Protein AF-A0A2G8KW73-F1 (afdb_monomer)

Sequence (298 aa):
MGDYPFYFSNSFANDLLNLQSNEMKGGQSVLKNVSILLPACGDLRHVMKTVESLPDDFNGSLKFVLNDIDPFSMARNVLLLFLITSCQAEEVSNVSTIWLSFQLPRKDYLLLQETLSKLIKMNSSHLKMKTGGMIDVNEQSYKAMREVWDEWRRYSCQIGTESGAKLYEERNAIFDSDPWVSVGLRGLLHDVPQQHASSVKKWFDDGVILPDAHAENTVTHYNPTFTGRGWGDKHAEAKGKGKLPKLSDVSNRRGLLMRDFRKGGESCCPFNQRVAVRTVNMLKGDVRTLEWHRAPKE

Secondary structure (DSSP, 8-state):
------SS-SS----SS-GGGTTTTTS-----EEEEEEET--SSHHHHHHHHTS-TT--SEEEEEEE-S-HHHHHHHHHHHHHHHH--GGGHHHHHHHHH-SEEEHHHHHHHHHHHHHHHH--HHHHHHHTTTSEEE-HHHHHHHHHHHHHHHHS--BTTSHHHHHHHHHHHHHHHH-HHHHHHHHHHHHHS-HHHHHHHHHHHHH-----TT-TT--EEEE-GGGEEPPTT-------SS--PPPGGGTTT----EE---S-SS-------S---------TT--S--EEEE-PPP-

Structure (mmCIF, N/CA/C/O backbone):
data_AF-A0A2G8KW73-F1
#
_entry.id   AF-A0A2G8KW73-F1
#
loop_
_atom_site.group_PDB
_atom_site.id
_atom_site.type_symbol
_atom_site.label_atom_id
_atom_site.label_alt_id
_atom_site.label_comp_id
_atom_site.label_asym_id
_atom_site.label_entity_id
_atom_site.label_seq_id
_atom_site.pdbx_PDB_ins_code
_atom_site.Cartn_x
_atom_site.Cartn_y
_atom_site.Cartn_z
_atom_site.occupancy
_atom_site.B_iso_or_equiv
_atom_site.auth_seq_id
_atom_site.auth_comp_id
_atom_site.auth_asym_id
_atom_site.auth_atom_id
_atom_site.pdbx_PDB_model_num
ATOM 1 N N . MET A 1 1 ? 19.103 -19.630 0.786 1.00 27.98 1 MET A N 1
ATOM 2 C CA . MET A 1 1 ? 17.687 -19.242 0.629 1.00 27.98 1 MET A CA 1
ATOM 3 C C . MET A 1 1 ? 17.664 -17.743 0.443 1.00 27.98 1 MET A C 1
ATOM 5 O O . MET A 1 1 ? 18.117 -17.049 1.344 1.00 27.98 1 MET A O 1
ATOM 9 N N . GLY A 1 2 ? 17.292 -17.270 -0.745 1.00 27.78 2 GLY A N 1
ATOM 10 C CA . GLY A 1 2 ? 17.099 -15.841 -0.984 1.00 27.78 2 GLY A CA 1
ATOM 11 C C . GLY A 1 2 ? 15.790 -15.397 -0.339 1.00 27.78 2 GLY A C 1
ATOM 12 O O . GLY A 1 2 ? 14.806 -16.129 -0.411 1.00 27.78 2 GLY A O 1
ATOM 13 N N . ASP A 1 3 ? 15.801 -14.252 0.335 1.00 33.03 3 ASP A N 1
ATOM 14 C CA . ASP A 1 3 ? 14.573 -13.572 0.741 1.00 33.03 3 ASP A CA 1
ATOM 15 C C . ASP A 1 3 ? 14.097 -12.778 -0.475 1.00 33.03 3 ASP A C 1
ATOM 17 O O . ASP A 1 3 ? 14.699 -11.770 -0.855 1.00 33.03 3 ASP A O 1
ATOM 21 N N . TYR A 1 4 ? 13.092 -13.334 -1.150 1.00 28.62 4 TYR A N 1
ATOM 22 C CA . TYR A 1 4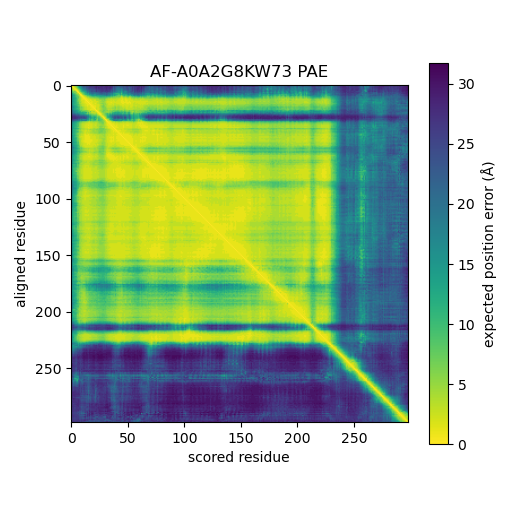 ? 12.489 -12.765 -2.345 1.00 28.62 4 TYR A CA 1
ATOM 23 C C . TYR A 1 4 ? 11.178 -12.050 -1.999 1.00 28.62 4 TYR A C 1
ATOM 25 O O . TYR A 1 4 ? 10.470 -12.468 -1.090 1.00 28.62 4 TYR A O 1
ATOM 33 N N . PRO A 1 5 ? 10.813 -11.000 -2.738 1.00 30.70 5 PRO A N 1
ATOM 34 C CA . PRO A 1 5 ? 9.622 -10.208 -2.460 1.00 30.70 5 PRO A CA 1
ATOM 35 C C . PRO A 1 5 ? 8.267 -10.758 -2.941 1.00 30.70 5 PRO A C 1
ATOM 37 O O . PRO A 1 5 ? 8.126 -11.186 -4.078 1.00 30.70 5 PRO A O 1
ATOM 40 N N . PHE A 1 6 ? 7.233 -10.672 -2.095 1.00 33.84 6 PHE A N 1
ATOM 41 C CA . PHE A 1 6 ? 5.880 -11.190 -2.322 1.00 33.84 6 PHE A CA 1
ATOM 42 C C . PHE A 1 6 ? 4.830 -10.080 -2.457 1.00 33.84 6 PHE A C 1
ATOM 44 O O . PHE A 1 6 ? 4.621 -9.260 -1.569 1.00 33.84 6 PHE A O 1
ATOM 51 N N . TYR A 1 7 ? 4.085 -10.129 -3.559 1.00 40.53 7 TYR A N 1
ATOM 52 C CA . TYR A 1 7 ? 3.100 -9.120 -3.974 1.00 40.53 7 TYR A CA 1
ATOM 53 C C . TYR A 1 7 ? 1.759 -9.167 -3.244 1.00 40.53 7 TYR A C 1
ATOM 55 O O . TYR A 1 7 ? 0.932 -8.270 -3.406 1.00 40.53 7 TYR A O 1
ATOM 63 N N . PHE A 1 8 ? 1.536 -10.225 -2.473 1.00 48.28 8 PHE A N 1
ATOM 64 C CA . PHE A 1 8 ? 0.316 -10.495 -1.730 1.00 48.28 8 PHE A CA 1
ATOM 65 C C . PHE A 1 8 ? 0.727 -10.847 -0.298 1.00 48.28 8 PHE A C 1
ATOM 67 O O . PHE A 1 8 ? 1.631 -11.668 -0.120 1.00 48.28 8 PHE A O 1
ATOM 74 N N . SER A 1 9 ? 0.097 -10.242 0.718 1.00 48.91 9 SER A N 1
ATOM 75 C CA . SER A 1 9 ? 0.310 -10.687 2.100 1.00 48.91 9 SER A CA 1
ATOM 76 C C . SER A 1 9 ? 0.000 -12.179 2.198 1.00 48.91 9 SER A C 1
ATOM 78 O O . SER A 1 9 ? -0.919 -12.682 1.550 1.00 48.91 9 SER A O 1
ATOM 80 N N . ASN A 1 10 ? 0.736 -12.876 3.052 1.00 52.50 10 ASN A N 1
ATOM 81 C CA . ASN A 1 10 ? 0.432 -14.248 3.454 1.00 52.50 10 ASN A CA 1
ATOM 82 C C . ASN A 1 10 ? -0.841 -14.362 4.310 1.00 52.50 10 ASN A C 1
ATOM 84 O O . ASN A 1 10 ? -1.197 -15.467 4.708 1.00 52.50 10 ASN A O 1
ATOM 88 N N . SER A 1 11 ? -1.506 -13.245 4.612 1.00 61.41 11 SER A N 1
ATOM 89 C CA . SER A 1 11 ? -2.741 -13.191 5.385 1.00 61.41 11 SER A CA 1
ATOM 90 C C . SER A 1 11 ? -3.921 -12.688 4.551 1.00 61.41 11 SER A C 1
ATOM 92 O O . SER A 1 11 ? -3.821 -11.717 3.794 1.00 61.41 11 SER A O 1
ATOM 94 N N . PHE A 1 12 ? -5.082 -13.318 4.724 1.00 73.00 12 PHE A N 1
ATOM 95 C CA . PHE A 1 12 ? -6.352 -12.745 4.282 1.00 73.00 12 PHE A CA 1
ATOM 96 C C . PHE A 1 12 ? -6.708 -11.515 5.120 1.00 73.00 12 PHE A C 1
ATOM 98 O O . PHE A 1 12 ? -6.261 -11.369 6.259 1.00 73.00 12 PHE A O 1
ATOM 105 N N . ALA A 1 13 ? -7.513 -10.618 4.554 1.00 82.38 13 ALA A N 1
ATOM 106 C CA . ALA A 1 13 ? -8.032 -9.484 5.300 1.00 82.38 13 ALA A CA 1
ATOM 107 C C . ALA A 1 13 ? -8.958 -9.991 6.416 1.00 82.38 13 ALA A C 1
ATOM 109 O O . ALA A 1 13 ? -9.947 -10.665 6.145 1.00 82.38 13 ALA A O 1
ATOM 110 N N . ASN A 1 14 ? -8.624 -9.659 7.661 1.00 84.75 14 ASN A N 1
ATOM 111 C CA . ASN A 1 14 ? -9.384 -10.054 8.845 1.00 84.75 14 ASN A CA 1
ATOM 112 C C . ASN A 1 14 ? -9.908 -8.810 9.554 1.00 84.75 14 ASN A C 1
ATOM 114 O O . ASN A 1 14 ? -9.170 -7.829 9.677 1.00 84.75 14 ASN A O 1
ATOM 118 N N . ASP A 1 15 ? -11.146 -8.886 10.038 1.00 87.62 15 ASP A N 1
ATOM 119 C CA . ASP A 1 15 ? -11.658 -7.950 11.033 1.00 87.62 15 ASP A CA 1
ATOM 120 C C . ASP A 1 15 ? -10.978 -8.264 12.370 1.00 87.62 15 ASP A C 1
ATOM 122 O O . ASP A 1 15 ? -11.175 -9.333 12.951 1.00 87.62 15 ASP A O 1
ATOM 126 N N . LEU A 1 16 ? -10.121 -7.344 12.813 1.00 86.50 16 LEU A N 1
ATOM 127 C CA . LEU A 1 16 ? -9.323 -7.503 14.025 1.00 86.50 16 LEU A CA 1
ATOM 128 C C . LEU A 1 16 ? -10.154 -7.342 15.299 1.00 86.50 16 LEU A C 1
ATOM 130 O O . LEU A 1 16 ? -9.719 -7.795 16.355 1.00 86.50 16 LEU A O 1
ATOM 134 N N . LEU A 1 17 ? -11.307 -6.675 15.213 1.00 83.62 17 LEU A N 1
ATOM 135 C CA . LEU A 1 17 ? -12.173 -6.432 16.359 1.00 83.62 17 LEU A CA 1
ATOM 136 C C . LEU A 1 17 ? -13.287 -7.464 16.439 1.00 83.62 17 LEU A C 1
ATOM 138 O O . LEU A 1 17 ? -13.529 -7.994 17.519 1.00 83.62 17 LEU A O 1
ATOM 142 N N . ASN A 1 18 ? -13.952 -7.766 15.319 1.00 85.00 18 ASN A N 1
ATOM 143 C CA . ASN A 1 18 ? -15.100 -8.676 15.269 1.00 85.00 18 ASN A CA 1
ATOM 144 C C . ASN A 1 18 ? -16.118 -8.352 16.377 1.00 85.00 18 ASN A C 1
ATOM 146 O O . ASN A 1 18 ? -16.545 -9.223 17.141 1.00 85.00 18 ASN A O 1
ATOM 150 N N . LEU A 1 19 ? -16.454 -7.060 16.497 1.00 78.31 19 LEU A N 1
ATOM 151 C CA . LEU A 1 19 ? -17.130 -6.487 17.666 1.00 78.31 19 LEU A CA 1
ATOM 152 C C . LEU A 1 19 ? -18.411 -7.243 18.025 1.00 78.31 19 LEU A C 1
ATOM 154 O O . LEU A 1 19 ? -18.617 -7.575 19.191 1.00 78.31 19 LEU A O 1
ATOM 158 N N . GLN A 1 20 ? -19.241 -7.574 17.031 1.00 77.38 20 GLN A N 1
ATOM 159 C CA . GLN A 1 20 ? -20.506 -8.294 17.232 1.00 77.38 20 GLN A CA 1
ATOM 160 C C . GLN A 1 20 ? -20.319 -9.659 17.912 1.00 77.38 20 GLN A C 1
ATOM 162 O O . GLN A 1 20 ? -21.164 -10.086 18.701 1.00 77.38 20 GLN A O 1
ATOM 167 N N . SER A 1 21 ? -19.205 -10.336 17.630 1.00 79.00 21 SER A N 1
ATOM 168 C CA . SER A 1 21 ? -18.875 -11.639 18.215 1.00 79.00 21 SER A CA 1
ATOM 169 C C . SER A 1 21 ? -18.033 -11.533 19.489 1.00 79.00 21 SER A C 1
ATOM 171 O O . SER A 1 21 ? -17.931 -12.522 20.220 1.00 79.00 21 SER A O 1
ATOM 173 N N . ASN A 1 22 ? -17.443 -10.364 19.749 1.00 80.12 22 ASN A N 1
ATOM 174 C CA . ASN A 1 22 ? -16.533 -10.097 20.857 1.00 80.12 22 ASN A CA 1
ATOM 175 C C . ASN A 1 22 ? -17.139 -9.071 21.827 1.00 80.12 22 ASN A C 1
ATOM 177 O O . ASN A 1 22 ? -18.065 -9.398 22.565 1.00 80.12 22 ASN A O 1
ATOM 181 N N . GLU A 1 23 ? -16.630 -7.840 21.869 1.00 72.81 23 GLU A N 1
ATOM 182 C CA . GLU A 1 23 ? -16.947 -6.863 22.914 1.00 72.81 23 GLU A CA 1
ATOM 183 C C . GLU A 1 23 ? -18.385 -6.323 22.867 1.00 72.81 23 GLU A C 1
ATOM 185 O O . GLU A 1 23 ? -18.821 -5.734 23.854 1.00 72.81 23 GLU A O 1
ATOM 190 N N . MET A 1 24 ? -19.130 -6.528 21.770 1.00 70.25 24 MET A N 1
ATOM 191 C CA . MET A 1 24 ? -20.572 -6.239 21.635 1.00 70.25 24 MET A CA 1
ATOM 192 C C . MET A 1 24 ? -21.460 -7.489 21.723 1.00 70.25 24 MET A C 1
ATOM 194 O O . MET A 1 24 ? -22.677 -7.404 21.529 1.00 70.25 24 MET A O 1
ATOM 198 N N . LYS A 1 25 ? -20.889 -8.654 22.042 1.00 71.19 25 LYS A N 1
ATOM 199 C CA . LYS A 1 25 ? -21.649 -9.896 22.176 1.00 71.19 25 LYS A CA 1
ATOM 200 C C . LYS A 1 25 ? -22.641 -9.804 23.343 1.00 71.19 25 LYS A C 1
ATOM 202 O O . LYS A 1 25 ? -22.237 -9.740 24.499 1.00 71.19 25 LYS A O 1
ATOM 207 N N . GLY A 1 26 ? -23.941 -9.874 23.043 1.00 67.94 26 GLY A N 1
ATOM 208 C CA . GLY A 1 26 ? -25.014 -9.904 24.051 1.00 67.94 26 GLY A CA 1
ATOM 209 C C . GLY A 1 26 ? -25.726 -8.572 24.324 1.00 67.94 26 GLY A C 1
ATOM 210 O O . GLY A 1 26 ? -26.593 -8.542 25.191 1.00 67.94 26 GLY A O 1
ATOM 211 N N . GLY A 1 27 ? -25.431 -7.509 23.565 1.00 65.56 27 GLY A N 1
ATOM 212 C CA . GLY A 1 27 ? -26.121 -6.215 23.655 1.00 65.56 27 GLY A CA 1
ATOM 213 C C . GLY A 1 27 ? -25.345 -5.138 24.428 1.00 65.56 27 GLY A C 1
ATOM 214 O O . GLY A 1 27 ? -24.754 -5.413 25.464 1.00 65.56 27 GLY A O 1
ATOM 215 N N . GLN A 1 28 ? -25.364 -3.926 23.850 1.00 60.06 28 GLN A N 1
ATOM 216 C CA . GLN A 1 28 ? -24.675 -2.667 24.197 1.00 60.06 28 GLN A CA 1
ATOM 217 C C . GLN A 1 28 ? -23.263 -2.777 24.801 1.00 60.06 28 GLN A C 1
ATOM 219 O O . GLN A 1 28 ? -23.081 -2.922 26.007 1.00 60.06 28 GLN A O 1
ATOM 224 N N . SER A 1 29 ? -22.250 -2.541 23.956 1.00 56.84 29 SER A N 1
ATOM 225 C CA . SER A 1 29 ? -20.889 -2.243 24.411 1.00 56.84 29 SER A CA 1
ATOM 226 C C . SER A 1 29 ? -20.612 -0.748 24.444 1.00 56.84 29 SER A C 1
ATOM 228 O O . SER A 1 29 ? -20.882 -0.017 23.496 1.00 56.84 29 SER A O 1
ATOM 230 N N . VAL A 1 30 ? -19.996 -0.331 25.545 1.00 55.88 30 VAL A N 1
ATOM 231 C CA . VAL A 1 30 ? -19.607 1.029 25.945 1.00 55.88 30 VAL A CA 1
ATOM 232 C C . VAL A 1 30 ? -18.268 1.449 25.299 1.00 55.88 30 VAL A C 1
ATOM 234 O O . VAL A 1 30 ? -17.583 2.351 25.783 1.00 55.88 30 VAL A O 1
ATOM 237 N N . LEU A 1 31 ? -17.837 0.793 24.215 1.00 60.62 31 LEU A N 1
ATOM 238 C CA . LEU A 1 31 ? -16.541 1.061 23.587 1.00 60.62 31 LEU A CA 1
ATOM 239 C C . LEU A 1 31 ? -16.558 2.371 22.799 1.00 60.62 31 LEU A C 1
ATOM 241 O O . LEU A 1 31 ? -16.794 2.412 21.597 1.00 60.62 31 LEU A O 1
ATOM 245 N N . LYS A 1 32 ? -16.257 3.459 23.509 1.00 69.44 32 LYS A N 1
ATOM 246 C CA . LYS A 1 32 ? -16.167 4.796 22.920 1.00 69.44 32 LYS A CA 1
ATOM 247 C C . LYS A 1 32 ? -14.885 5.011 22.124 1.00 69.44 32 LYS A C 1
ATOM 249 O O . LYS A 1 32 ? -14.922 5.754 21.162 1.00 69.44 32 LYS A O 1
ATOM 254 N N . ASN A 1 33 ? -13.755 4.412 22.504 1.00 75.06 33 ASN A N 1
ATOM 255 C CA . ASN A 1 33 ? -12.468 4.623 21.830 1.00 75.06 33 ASN A CA 1
ATOM 256 C C . ASN A 1 33 ? -11.646 3.330 21.839 1.00 75.06 33 ASN A C 1
ATOM 258 O O . ASN A 1 33 ? -11.380 2.789 22.912 1.00 75.06 33 ASN A O 1
ATOM 262 N N . VAL A 1 34 ? -11.204 2.865 20.672 1.00 79.62 34 VAL A N 1
ATOM 263 C CA . VAL A 1 34 ? -10.379 1.657 20.526 1.00 79.62 34 VAL A CA 1
ATOM 264 C C . VAL A 1 34 ? -9.074 2.012 19.825 1.00 79.62 34 VAL A C 1
ATOM 266 O O . VAL A 1 34 ? -9.072 2.684 18.797 1.00 79.62 34 VAL A O 1
ATOM 269 N N . SER A 1 35 ? -7.950 1.570 20.391 1.00 81.19 35 SER A N 1
ATOM 270 C CA . SER A 1 35 ? -6.621 1.721 19.792 1.00 81.19 35 SER A CA 1
ATOM 271 C C . SER A 1 35 ? -6.046 0.351 19.443 1.00 81.19 35 SER A C 1
ATOM 273 O O . SER A 1 35 ? -5.987 -0.523 20.304 1.00 81.19 35 SER A O 1
ATOM 275 N N . ILE A 1 36 ? -5.613 0.172 18.198 1.00 82.44 36 ILE A N 1
ATOM 276 C CA . ILE A 1 36 ? -5.111 -1.091 17.652 1.00 82.44 36 ILE A CA 1
ATOM 277 C C . ILE A 1 36 ? -3.662 -0.887 17.222 1.00 82.44 36 ILE A C 1
ATOM 279 O O . ILE A 1 36 ? -3.390 -0.089 16.328 1.00 82.44 36 ILE A O 1
ATOM 283 N N . LEU A 1 37 ? -2.736 -1.618 17.839 1.00 82.81 37 LEU A N 1
ATOM 284 C CA . LEU A 1 37 ? -1.340 -1.676 17.411 1.00 82.81 37 LEU A CA 1
ATOM 285 C C . LEU A 1 37 ? -1.162 -2.829 16.420 1.00 82.81 37 LEU A C 1
ATOM 287 O O . LEU A 1 37 ? -1.463 -3.975 16.741 1.00 82.81 37 LEU A O 1
ATOM 291 N N . LEU A 1 38 ? -0.635 -2.516 15.242 1.00 81.50 38 LEU A N 1
ATOM 292 C CA . LEU A 1 38 ? -0.241 -3.470 14.210 1.00 81.50 38 LEU A CA 1
ATOM 293 C C . LEU A 1 38 ? 1.289 -3.439 14.084 1.00 81.50 38 LEU A C 1
ATOM 295 O O . LEU A 1 38 ? 1.821 -2.662 13.281 1.00 81.50 38 LEU A O 1
ATOM 299 N N . PRO A 1 39 ? 2.013 -4.225 14.904 1.00 78.19 39 PRO A N 1
ATOM 300 C CA . PRO A 1 39 ? 3.445 -4.403 14.728 1.00 78.19 39 PRO A CA 1
ATOM 301 C C . PRO A 1 39 ? 3.682 -5.284 13.495 1.00 78.19 39 PRO A C 1
ATOM 303 O O . PRO A 1 39 ? 2.988 -6.280 13.315 1.00 78.19 39 PRO A O 1
ATOM 306 N N . ALA A 1 40 ? 4.638 -4.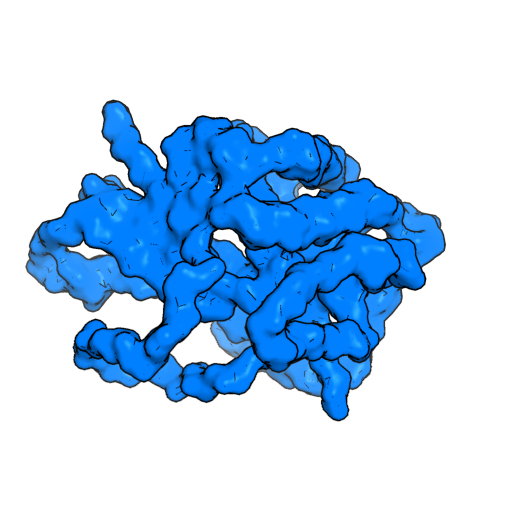904 12.644 1.00 77.19 40 ALA A N 1
ATOM 307 C CA . ALA A 1 40 ? 4.864 -5.542 11.343 1.00 77.19 40 ALA A CA 1
ATOM 308 C C . ALA A 1 40 ? 3.584 -5.579 10.487 1.00 77.19 40 ALA A C 1
ATOM 310 O O . ALA A 1 40 ? 3.146 -6.627 10.019 1.00 77.19 40 ALA A O 1
ATOM 311 N N . CYS A 1 41 ? 2.948 -4.412 10.337 1.00 80.25 41 CYS A N 1
ATOM 312 C CA . CYS A 1 41 ? 1.634 -4.296 9.706 1.00 80.25 41 CYS A CA 1
ATOM 313 C C . CYS A 1 41 ? 1.588 -4.798 8.256 1.00 80.25 41 CYS A C 1
ATOM 315 O O . CYS A 1 41 ? 0.529 -5.228 7.803 1.00 80.25 41 CYS A O 1
ATOM 317 N N . GLY A 1 42 ? 2.707 -4.740 7.530 1.00 82.50 42 GLY A N 1
ATOM 318 C CA . GLY A 1 42 ? 2.793 -5.074 6.119 1.00 82.50 42 GLY A CA 1
ATOM 319 C C . GLY A 1 42 ? 1.970 -4.130 5.242 1.00 82.50 42 GLY A C 1
ATOM 320 O O . GLY A 1 42 ? 2.500 -3.174 4.667 1.00 82.50 42 GLY A O 1
ATOM 321 N N . ASP A 1 43 ? 0.665 -4.373 5.143 1.00 85.12 43 ASP A N 1
ATOM 322 C CA . ASP A 1 43 ? -0.269 -3.571 4.356 1.00 85.12 43 ASP A CA 1
ATOM 323 C C . ASP A 1 43 ? -1.554 -3.191 5.118 1.00 85.12 43 ASP A C 1
ATOM 325 O O . ASP A 1 43 ? -1.741 -3.487 6.297 1.00 85.12 43 ASP A O 1
ATOM 329 N N . LEU A 1 44 ? -2.446 -2.469 4.438 1.00 90.94 44 LEU A N 1
ATOM 330 C CA . LEU A 1 44 ? -3.662 -1.911 5.028 1.00 90.94 44 LEU A CA 1
ATOM 331 C C . LEU A 1 44 ? -4.863 -2.867 5.039 1.00 90.94 44 LEU A C 1
ATOM 333 O O . LEU A 1 44 ? -5.939 -2.456 5.469 1.00 90.94 44 LEU A O 1
ATOM 337 N N . ARG A 1 45 ? -4.749 -4.123 4.584 1.00 87.31 45 ARG A N 1
ATOM 338 C CA . ARG A 1 45 ? -5.924 -4.999 4.401 1.00 87.31 45 ARG A CA 1
ATOM 339 C C . ARG A 1 45 ? -6.694 -5.231 5.698 1.00 87.31 45 ARG A C 1
ATOM 341 O O . ARG A 1 45 ? -7.920 -5.196 5.701 1.00 87.31 45 ARG A O 1
ATOM 348 N N . HIS A 1 46 ? -5.976 -5.416 6.805 1.00 87.62 46 HIS A N 1
ATOM 349 C CA . HIS A 1 46 ? -6.572 -5.619 8.124 1.00 87.62 46 HIS A CA 1
ATOM 350 C C . HIS A 1 46 ? -7.222 -4.341 8.650 1.00 87.62 46 HIS A C 1
ATOM 352 O O . HIS A 1 46 ? -8.322 -4.393 9.193 1.00 87.62 46 HIS A O 1
ATOM 358 N N . VAL A 1 47 ? -6.576 -3.190 8.435 1.00 91.19 47 VAL A N 1
ATOM 359 C CA . VAL A 1 47 ? -7.130 -1.875 8.783 1.00 91.19 47 VAL A CA 1
ATOM 360 C C . VAL A 1 47 ? -8.448 -1.665 8.045 1.00 91.19 47 VAL A C 1
ATOM 362 O O . VAL A 1 47 ? -9.472 -1.415 8.672 1.00 91.19 47 VAL A O 1
ATOM 365 N N . MET A 1 48 ? -8.441 -1.844 6.725 1.00 90.81 48 MET A N 1
ATOM 366 C CA . MET A 1 48 ? -9.613 -1.602 5.889 1.00 90.81 48 MET A CA 1
ATOM 367 C C . MET A 1 48 ? -10.741 -2.588 6.182 1.00 90.81 48 MET A C 1
ATOM 369 O O . MET A 1 48 ? -11.883 -2.156 6.294 1.00 90.81 48 MET A O 1
ATOM 373 N N . LYS A 1 49 ? -10.441 -3.879 6.389 1.00 90.56 49 LYS A N 1
ATOM 374 C CA . LYS A 1 49 ? -11.469 -4.859 6.765 1.00 90.56 49 LYS A CA 1
ATOM 375 C C . LYS A 1 49 ? -12.076 -4.559 8.133 1.00 90.56 49 LYS A C 1
ATOM 377 O O . LYS A 1 49 ? -13.288 -4.615 8.274 1.00 90.56 49 LYS A O 1
ATOM 382 N N . THR A 1 50 ? -11.258 -4.188 9.115 1.00 89.75 50 THR A N 1
ATOM 383 C CA . THR A 1 50 ? -11.746 -3.820 10.453 1.00 89.75 50 THR A CA 1
ATOM 384 C C . THR A 1 50 ? -12.640 -2.581 10.401 1.00 89.75 50 THR A C 1
ATOM 386 O O . THR A 1 50 ? -13.680 -2.559 11.044 1.00 89.75 50 THR A O 1
ATOM 389 N N . VAL A 1 51 ? -12.266 -1.557 9.622 1.00 90.06 51 VAL A N 1
ATOM 390 C CA . VAL A 1 51 ? -13.082 -0.340 9.457 1.00 90.06 51 VAL A CA 1
ATOM 391 C C . VAL A 1 51 ? -14.392 -0.636 8.725 1.00 90.06 51 VAL A C 1
ATOM 393 O O . VAL A 1 51 ? -15.426 -0.098 9.107 1.00 90.06 51 VAL A O 1
ATOM 396 N N . GLU A 1 52 ? -14.358 -1.474 7.689 1.00 90.00 52 GLU A N 1
ATOM 397 C CA . GLU A 1 52 ? -15.546 -1.871 6.923 1.00 90.00 52 GLU A CA 1
ATOM 398 C C . GLU A 1 52 ? -16.509 -2.746 7.731 1.00 90.00 52 GLU A C 1
ATOM 400 O O . GLU A 1 52 ? -17.714 -2.638 7.552 1.00 90.00 52 GLU A O 1
ATOM 405 N N . SER A 1 53 ? -15.996 -3.574 8.641 1.00 88.81 53 SER A N 1
ATOM 406 C CA . SER A 1 53 ? -16.805 -4.483 9.464 1.00 88.81 53 SER A CA 1
ATOM 407 C C . SER A 1 53 ? -17.363 -3.836 10.736 1.00 88.81 53 SER A C 1
ATOM 409 O O . SER A 1 53 ? -17.976 -4.517 11.560 1.00 88.81 53 SER A O 1
ATOM 411 N N . LEU A 1 54 ? -17.167 -2.524 10.915 1.00 85.75 54 LEU A N 1
ATOM 412 C CA . LEU A 1 54 ? -17.794 -1.799 12.013 1.00 85.75 54 LEU A CA 1
ATOM 413 C C . LEU A 1 54 ? -19.322 -1.807 11.861 1.00 85.75 54 LEU A C 1
ATOM 415 O O . LEU A 1 54 ? -19.823 -1.567 10.764 1.00 85.75 54 LEU A O 1
ATOM 419 N N . PRO A 1 55 ? -20.070 -2.014 12.957 1.00 84.44 55 PRO A N 1
ATOM 420 C CA . PRO A 1 55 ? -21.516 -1.834 12.956 1.00 84.44 55 PRO A CA 1
ATOM 421 C C . PRO A 1 55 ? -21.927 -0.415 12.541 1.00 84.44 55 PRO A C 1
ATOM 423 O O . PRO A 1 55 ? -21.254 0.555 12.894 1.00 84.44 55 PRO A O 1
ATOM 426 N N . ASP A 1 56 ? -23.073 -0.286 11.866 1.00 82.75 56 ASP A N 1
ATOM 427 C CA . ASP A 1 56 ? -23.627 1.013 11.451 1.00 82.75 56 ASP A CA 1
ATOM 428 C C . ASP A 1 56 ? -23.877 1.965 12.636 1.00 82.75 56 ASP A C 1
ATOM 430 O O . ASP A 1 56 ? -23.824 3.186 12.485 1.00 82.75 56 ASP A O 1
ATOM 434 N N . ASP A 1 57 ? -24.132 1.412 13.826 1.00 79.88 57 ASP A N 1
ATOM 435 C CA . ASP A 1 57 ? -24.363 2.141 15.075 1.00 79.88 57 ASP A CA 1
ATOM 436 C C . ASP A 1 57 ? -23.081 2.402 15.890 1.00 79.88 57 ASP A C 1
ATOM 438 O O . ASP A 1 57 ? -23.147 2.950 16.995 1.00 79.88 57 ASP A O 1
ATOM 442 N N . PHE A 1 58 ? -21.901 2.061 15.358 1.00 81.25 58 PHE A N 1
ATOM 443 C CA . PHE A 1 58 ? -20.628 2.362 16.006 1.00 81.25 58 PHE A CA 1
ATOM 444 C C . PHE A 1 58 ? -20.388 3.879 16.059 1.00 81.25 58 PHE A C 1
ATOM 446 O O . PHE A 1 58 ? -20.074 4.527 15.061 1.00 81.25 58 PHE A O 1
ATOM 453 N N . ASN A 1 59 ? -20.488 4.446 17.262 1.00 77.38 59 ASN A N 1
ATOM 454 C CA . ASN A 1 59 ? -20.305 5.876 17.535 1.00 77.38 59 ASN A CA 1
ATOM 455 C C . ASN A 1 59 ? -18.970 6.206 18.229 1.00 77.38 59 ASN A C 1
ATOM 457 O O . ASN A 1 59 ? -18.768 7.331 18.692 1.00 77.38 59 ASN A O 1
ATOM 461 N N . GLY A 1 60 ? -18.072 5.222 18.325 1.00 79.94 60 GLY A N 1
ATOM 462 C CA . GLY A 1 60 ? -16.753 5.384 18.920 1.00 79.94 60 GLY A CA 1
ATOM 463 C C . GLY A 1 60 ? -15.689 5.905 17.949 1.00 79.94 60 GLY A C 1
ATOM 464 O O . GLY A 1 60 ? -15.932 6.104 16.760 1.00 79.94 60 GLY A O 1
ATOM 465 N N . SER A 1 61 ? -14.468 6.097 18.450 1.00 81.56 61 SER A N 1
ATOM 466 C CA . SER A 1 61 ? -13.284 6.371 17.633 1.00 81.56 61 SER A CA 1
ATOM 467 C C . SER A 1 61 ? -12.383 5.142 17.510 1.00 81.56 61 SER A C 1
ATOM 469 O O . SER A 1 61 ? -12.223 4.361 18.452 1.00 81.56 61 SER A O 1
ATOM 471 N N . LEU A 1 62 ? -11.772 4.991 16.336 1.00 83.38 62 LEU A N 1
ATOM 472 C CA . LEU A 1 62 ? -10.708 4.027 16.092 1.00 83.38 62 LEU A CA 1
ATOM 473 C C . LEU A 1 62 ? -9.385 4.754 15.900 1.00 83.38 62 LEU A C 1
ATOM 475 O O . LEU A 1 62 ? -9.301 5.705 15.118 1.00 83.38 62 LEU A O 1
ATOM 479 N N . LYS A 1 63 ? -8.349 4.245 16.563 1.00 84.94 63 LYS A N 1
ATOM 480 C CA . LYS A 1 63 ? -6.965 4.642 16.351 1.00 84.94 63 LYS A CA 1
ATOM 481 C C . LYS A 1 63 ? -6.130 3.445 15.939 1.00 84.94 63 LYS A C 1
ATOM 483 O O . LYS A 1 63 ? -5.978 2.503 16.709 1.00 84.94 63 LYS A O 1
ATOM 488 N N . PHE A 1 64 ? -5.547 3.494 14.749 1.00 88.19 64 PHE A N 1
ATOM 489 C CA . PHE A 1 64 ? -4.573 2.493 14.323 1.00 88.19 64 PHE A CA 1
ATOM 490 C C . PHE A 1 64 ? -3.162 3.020 14.548 1.00 88.19 64 PHE A C 1
ATOM 492 O O . PHE A 1 64 ? -2.845 4.140 14.143 1.00 88.19 64 PHE A O 1
ATOM 499 N N . VAL A 1 65 ? -2.329 2.193 15.177 1.00 86.50 65 VAL A N 1
ATOM 500 C CA . VAL A 1 65 ? -0.891 2.396 15.286 1.00 86.50 65 VAL A CA 1
ATOM 501 C C . VAL A 1 65 ? -0.182 1.398 14.392 1.00 86.50 65 VAL A C 1
ATOM 503 O O . VAL A 1 65 ? -0.111 0.214 14.711 1.00 86.50 65 VAL A O 1
ATOM 506 N N . LEU A 1 66 ? 0.310 1.873 13.249 1.00 86.94 66 LEU A N 1
ATOM 507 C CA . LEU A 1 66 ? 0.972 1.033 12.252 1.00 86.94 66 LEU A CA 1
ATOM 508 C C . LEU A 1 66 ? 2.486 1.136 12.411 1.00 86.94 66 LEU A C 1
ATOM 510 O O . LEU A 1 66 ? 3.035 2.240 12.394 1.00 86.94 66 LEU A O 1
ATOM 514 N N . ASN A 1 67 ? 3.154 -0.007 12.526 1.00 80.75 67 ASN A N 1
ATOM 515 C CA . ASN A 1 67 ? 4.607 -0.074 12.558 1.00 80.75 67 ASN A CA 1
ATOM 516 C C . ASN A 1 67 ? 5.108 -1.181 11.632 1.00 80.75 67 ASN A C 1
ATOM 518 O O . ASN A 1 67 ? 4.542 -2.271 11.590 1.00 80.75 67 ASN A O 1
ATOM 522 N N . ASP A 1 68 ? 6.198 -0.914 10.923 1.00 81.25 68 ASP A N 1
ATOM 523 C CA . ASP A 1 68 ? 6.876 -1.892 10.083 1.00 81.25 68 ASP A CA 1
ATOM 524 C C . ASP A 1 68 ? 8.373 -1.571 10.002 1.00 81.25 68 ASP A C 1
ATOM 526 O O . ASP A 1 68 ? 8.780 -0.407 10.060 1.00 81.25 68 ASP A O 1
ATOM 530 N N . ILE A 1 69 ? 9.200 -2.608 9.878 1.00 76.44 69 ILE A N 1
ATOM 531 C CA . ILE A 1 69 ? 10.649 -2.457 9.699 1.00 76.44 69 ILE A CA 1
ATOM 532 C C . ILE A 1 69 ? 11.000 -2.020 8.268 1.00 76.44 69 ILE A C 1
ATOM 534 O O . ILE A 1 69 ? 12.085 -1.476 8.013 1.00 76.44 69 ILE A O 1
ATOM 538 N N . ASP A 1 70 ? 10.091 -2.251 7.321 1.00 76.38 70 ASP A N 1
ATOM 539 C CA . ASP A 1 70 ? 10.265 -1.901 5.926 1.00 76.38 70 ASP A CA 1
ATOM 540 C C . ASP A 1 70 ? 9.721 -0.492 5.612 1.00 76.38 70 ASP A C 1
ATOM 542 O O . ASP A 1 70 ? 8.509 -0.265 5.646 1.00 76.38 70 ASP A O 1
ATOM 546 N N . PRO A 1 71 ? 10.579 0.495 5.272 1.00 80.12 71 PRO A N 1
ATOM 547 C CA . PRO A 1 71 ? 10.134 1.826 4.891 1.00 80.12 71 PRO A CA 1
ATOM 548 C C . PRO A 1 71 ? 9.379 1.813 3.566 1.00 80.12 71 PRO A C 1
ATOM 550 O O . PRO A 1 71 ? 8.541 2.686 3.372 1.00 80.12 71 PRO A O 1
ATOM 553 N N . PHE A 1 72 ? 9.599 0.827 2.687 1.00 84.81 72 PHE A N 1
ATOM 554 C CA . PHE A 1 72 ? 8.743 0.648 1.517 1.00 84.81 72 PHE A CA 1
ATOM 555 C C . PHE A 1 72 ? 7.325 0.300 1.961 1.00 84.81 72 PHE A C 1
ATOM 557 O O . PHE A 1 72 ? 6.359 0.767 1.345 1.00 84.81 72 PHE A O 1
ATOM 564 N N . SER A 1 73 ? 7.197 -0.417 3.089 1.00 84.94 73 SER A N 1
ATOM 565 C CA . SER A 1 73 ? 5.908 -0.680 3.710 1.00 84.94 73 SER A CA 1
ATOM 566 C C . SER A 1 73 ? 5.149 0.483 4.219 1.00 84.94 73 SER A C 1
ATOM 568 O O . SER A 1 73 ? 4.021 0.745 3.779 1.00 84.94 73 SER A O 1
ATOM 570 N N . MET A 1 74 ? 5.819 1.254 5.038 1.00 89.00 74 MET A N 1
ATOM 571 C CA . MET A 1 74 ? 5.211 2.465 5.521 1.00 89.00 74 MET A CA 1
ATOM 572 C C . MET A 1 74 ? 4.951 3.443 4.366 1.00 89.00 74 MET A C 1
ATOM 574 O O . MET A 1 74 ? 3.880 4.042 4.327 1.00 89.00 74 MET A O 1
ATOM 578 N N . ALA A 1 75 ? 5.841 3.530 3.368 1.00 93.88 75 ALA A N 1
ATOM 579 C CA . ALA A 1 75 ? 5.680 4.420 2.219 1.00 93.88 75 ALA A CA 1
ATOM 580 C C . ALA A 1 75 ? 4.415 4.101 1.413 1.00 93.88 75 ALA A C 1
ATOM 582 O O . ALA A 1 75 ? 3.662 5.016 1.073 1.00 93.88 75 ALA A O 1
ATOM 583 N N . ARG A 1 76 ? 4.142 2.821 1.130 1.00 94.50 76 ARG A N 1
ATOM 584 C CA . ARG A 1 76 ? 2.917 2.422 0.418 1.00 94.50 76 ARG A CA 1
ATOM 585 C C . ARG A 1 76 ? 1.678 2.636 1.277 1.00 94.50 76 ARG A C 1
ATOM 587 O O . ARG A 1 76 ? 0.682 3.136 0.769 1.00 94.50 76 ARG A O 1
ATOM 594 N N . ASN A 1 77 ? 1.742 2.309 2.565 1.00 94.50 77 ASN A N 1
ATOM 595 C CA . ASN A 1 77 ? 0.600 2.455 3.468 1.00 94.50 77 ASN A CA 1
ATOM 596 C C . ASN A 1 77 ? 0.206 3.929 3.629 1.00 94.50 77 ASN A C 1
ATOM 598 O O . ASN A 1 77 ? -0.961 4.274 3.478 1.00 94.50 77 ASN A O 1
ATOM 602 N N . VAL A 1 78 ? 1.173 4.825 3.836 1.00 97.19 78 VAL A N 1
ATOM 603 C CA . VAL A 1 78 ? 0.906 6.268 3.922 1.00 97.19 78 VAL A CA 1
ATOM 604 C C . VAL A 1 78 ? 0.426 6.833 2.585 1.00 97.19 78 VAL A C 1
ATOM 606 O O . VAL A 1 78 ? -0.497 7.642 2.578 1.00 97.19 78 VAL A O 1
ATOM 609 N N . LEU A 1 79 ? 0.985 6.386 1.455 1.00 98.12 79 LEU A N 1
ATOM 610 C CA . LEU A 1 79 ? 0.503 6.768 0.124 1.00 98.12 79 LEU A CA 1
ATOM 611 C C . LEU A 1 79 ? -0.970 6.386 -0.082 1.00 98.12 79 LEU A C 1
ATOM 613 O O . LEU A 1 79 ? -1.761 7.221 -0.512 1.00 98.12 79 LEU A O 1
ATOM 617 N N . LEU A 1 80 ? -1.340 5.144 0.237 1.00 96.50 80 LEU A N 1
ATOM 618 C CA . LEU A 1 80 ? -2.705 4.645 0.077 1.00 96.50 80 LEU A CA 1
ATOM 619 C C . LEU A 1 80 ? -3.681 5.331 1.033 1.00 96.50 80 LEU A C 1
ATOM 621 O O . LEU A 1 80 ? -4.747 5.752 0.598 1.00 96.50 80 LEU A O 1
ATOM 625 N N . LEU A 1 81 ? -3.311 5.524 2.303 1.00 96.25 81 LEU A N 1
ATOM 626 C CA . LEU A 1 81 ? -4.127 6.297 3.244 1.00 96.25 81 LEU A CA 1
ATOM 627 C C . LEU A 1 81 ? -4.309 7.742 2.763 1.00 96.25 81 LEU A C 1
ATOM 629 O O . LEU A 1 81 ? -5.401 8.295 2.870 1.00 96.25 81 LEU A O 1
ATOM 633 N N . PHE A 1 82 ? -3.266 8.359 2.204 1.00 97.62 82 PHE A N 1
ATOM 634 C CA . PHE A 1 82 ? -3.361 9.713 1.666 1.00 97.62 82 PHE A CA 1
ATOM 635 C C . PHE A 1 82 ? -4.268 9.785 0.426 1.00 97.62 82 PHE A C 1
ATOM 637 O O . PHE A 1 82 ? -5.058 10.720 0.314 1.00 97.62 82 PHE A O 1
ATOM 644 N N . LEU A 1 83 ? -4.215 8.783 -0.460 1.00 96.38 83 LEU A N 1
ATOM 645 C CA . LEU A 1 83 ? -5.162 8.639 -1.572 1.00 96.38 83 LEU A CA 1
ATOM 646 C C . LEU A 1 83 ? -6.596 8.498 -1.057 1.00 96.38 83 LEU A C 1
ATOM 648 O O . LEU A 1 83 ? -7.442 9.290 -1.444 1.00 96.38 83 LEU A O 1
ATOM 652 N N . ILE A 1 84 ? -6.854 7.565 -0.138 1.00 93.62 84 ILE A N 1
ATOM 653 C CA . ILE A 1 84 ? -8.191 7.308 0.428 1.00 93.62 84 ILE A CA 1
ATOM 654 C C . ILE A 1 84 ? -8.760 8.552 1.127 1.00 93.62 84 ILE A C 1
ATOM 656 O O . ILE A 1 84 ? -9.946 8.838 1.020 1.00 93.62 84 ILE A O 1
ATOM 660 N N . THR A 1 85 ? -7.925 9.304 1.845 1.00 91.25 85 THR A N 1
ATOM 661 C CA . THR A 1 85 ? -8.363 10.516 2.565 1.00 91.25 85 THR A CA 1
ATOM 662 C C . THR A 1 85 ? -8.563 11.729 1.661 1.00 91.25 85 THR A C 1
ATOM 664 O O . THR A 1 85 ? -9.217 12.683 2.075 1.00 91.25 85 THR A O 1
ATOM 667 N N . SER A 1 86 ? -8.007 11.714 0.449 1.00 89.62 86 SER A N 1
ATOM 668 C CA . SER A 1 86 ? -8.082 12.842 -0.487 1.00 89.62 86 SER A CA 1
ATOM 669 C C . SER A 1 86 ? -8.976 12.571 -1.701 1.00 89.62 86 SER A C 1
ATOM 671 O O . SER A 1 86 ? -9.303 13.521 -2.413 1.00 89.62 86 SER A O 1
ATOM 673 N N . CYS A 1 87 ? -9.331 11.310 -1.969 1.00 89.56 87 CYS A N 1
ATOM 674 C CA . CYS A 1 87 ? -10.059 10.920 -3.170 1.00 89.56 87 CYS A CA 1
ATOM 675 C C . CYS A 1 87 ? -11.538 11.299 -3.100 1.00 89.56 87 CYS A C 1
ATOM 677 O O . CYS A 1 87 ? -12.169 11.227 -2.043 1.00 89.56 87 CYS A O 1
ATOM 679 N N . GLN A 1 88 ? -12.102 11.642 -4.254 1.00 89.25 88 GLN A N 1
ATOM 680 C CA . GLN A 1 88 ? -13.547 11.780 -4.423 1.00 89.25 88 GLN A CA 1
ATOM 681 C C . GLN A 1 88 ? -14.207 10.418 -4.691 1.00 89.25 88 GLN A C 1
ATOM 683 O O . GLN A 1 88 ? -13.530 9.423 -4.965 1.00 89.25 88 GLN A O 1
ATOM 688 N N . ALA A 1 89 ? -15.539 10.350 -4.608 1.00 85.44 89 ALA A N 1
ATOM 689 C CA . ALA A 1 89 ? -16.288 9.098 -4.760 1.00 85.44 89 ALA A CA 1
ATOM 690 C C . ALA A 1 89 ? -16.020 8.415 -6.117 1.00 85.44 89 ALA A C 1
ATOM 692 O O . ALA A 1 89 ? -15.874 7.196 -6.198 1.00 85.44 89 ALA A O 1
ATOM 693 N N . GLU A 1 90 ? -15.880 9.208 -7.173 1.00 85.75 90 GLU A N 1
ATOM 694 C CA . GLU A 1 90 ? -15.560 8.776 -8.532 1.00 85.75 90 GLU A CA 1
ATOM 695 C C . GLU A 1 90 ? -14.138 8.201 -8.686 1.00 85.75 90 GLU A C 1
ATOM 697 O O . GLU A 1 90 ? -13.878 7.430 -9.612 1.00 85.75 90 GLU A O 1
ATOM 702 N N . GLU A 1 91 ? -13.223 8.519 -7.767 1.00 86.75 91 GLU A N 1
ATOM 703 C CA . GLU A 1 91 ? -11.822 8.081 -7.795 1.00 86.75 91 GLU A CA 1
ATOM 704 C C . GLU A 1 91 ? -11.575 6.795 -6.992 1.00 86.75 91 GLU A C 1
ATOM 706 O O . GLU A 1 91 ? -10.496 6.209 -7.083 1.00 86.75 91 GLU A O 1
ATOM 711 N N . VAL A 1 92 ? -12.564 6.303 -6.235 1.00 87.75 92 VAL A N 1
ATOM 712 C CA . VAL A 1 92 ? -12.435 5.101 -5.383 1.00 87.75 92 VAL A CA 1
ATOM 713 C C . VAL A 1 92 ? -11.960 3.884 -6.183 1.00 87.75 92 VAL A C 1
ATOM 715 O O . VAL A 1 92 ? -11.127 3.097 -5.719 1.00 87.75 92 VAL A O 1
ATOM 718 N N . SER A 1 93 ? -12.445 3.748 -7.419 1.00 88.62 93 SER A N 1
ATOM 719 C CA . SER A 1 93 ? -12.014 2.685 -8.329 1.00 88.62 93 SER A CA 1
ATOM 720 C C . SER A 1 93 ? -10.536 2.826 -8.719 1.00 88.62 93 SER A C 1
ATOM 722 O O . SER A 1 93 ? -9.809 1.837 -8.704 1.00 88.62 93 SER A O 1
ATOM 724 N N . ASN A 1 94 ? -10.064 4.052 -8.970 1.00 91.62 94 ASN A N 1
ATOM 725 C CA . ASN A 1 94 ? -8.674 4.350 -9.320 1.00 91.62 94 ASN A CA 1
ATOM 726 C C . ASN A 1 94 ? -7.737 4.051 -8.136 1.00 91.62 94 ASN A C 1
ATOM 728 O O . ASN A 1 94 ? -6.694 3.421 -8.311 1.00 91.62 94 ASN A O 1
ATOM 732 N N . VAL A 1 95 ? -8.134 4.422 -6.912 1.00 92.50 95 VAL A N 1
ATOM 733 C CA . VAL A 1 95 ? -7.386 4.092 -5.684 1.00 92.50 95 VAL A CA 1
ATOM 734 C C . VAL A 1 95 ? -7.297 2.578 -5.480 1.00 92.50 95 VAL A C 1
ATOM 736 O O . VAL A 1 95 ? -6.228 2.063 -5.150 1.00 92.50 95 VAL A O 1
ATOM 739 N N . SER A 1 96 ? -8.391 1.855 -5.728 1.00 89.69 96 SER A N 1
ATOM 740 C CA . SER A 1 96 ? -8.427 0.390 -5.632 1.00 89.69 96 SER A CA 1
ATOM 741 C C . SER A 1 96 ? -7.493 -0.266 -6.653 1.00 89.69 96 SER A C 1
ATOM 743 O O . SER A 1 96 ? -6.734 -1.169 -6.294 1.00 89.69 96 SER A O 1
ATOM 745 N N . THR A 1 97 ? -7.467 0.233 -7.894 1.00 91.06 97 THR A N 1
ATOM 746 C CA . THR A 1 97 ? -6.519 -0.224 -8.920 1.00 91.06 97 THR A CA 1
ATOM 747 C C . THR A 1 97 ? -5.070 0.044 -8.507 1.00 91.06 97 THR A C 1
ATOM 749 O O . THR A 1 97 ? -4.241 -0.862 -8.576 1.00 91.06 97 THR A O 1
ATOM 752 N N . ILE A 1 98 ? -4.750 1.248 -8.010 1.00 93.81 98 ILE A N 1
ATOM 753 C CA . ILE A 1 98 ? -3.400 1.590 -7.517 1.00 93.81 98 ILE A CA 1
ATOM 754 C C . ILE A 1 98 ? -2.990 0.680 -6.354 1.00 93.81 98 ILE A C 1
ATOM 756 O O . ILE A 1 98 ? -1.823 0.299 -6.241 1.00 93.81 98 ILE A O 1
ATOM 760 N N . TRP A 1 99 ? -3.928 0.318 -5.481 1.00 91.69 99 TRP A N 1
ATOM 761 C CA . TRP A 1 99 ? -3.639 -0.584 -4.377 1.00 91.69 99 TRP A CA 1
ATOM 762 C C . TRP A 1 99 ? -3.380 -2.012 -4.866 1.00 91.69 99 TRP A C 1
ATOM 764 O O . TRP A 1 99 ? -2.394 -2.616 -4.452 1.00 91.69 99 TRP A O 1
ATOM 774 N N . LEU A 1 100 ? -4.219 -2.566 -5.735 1.00 87.12 100 LEU A N 1
ATOM 775 C CA . LEU A 1 100 ? -4.257 -4.014 -5.959 1.00 87.12 100 LEU A CA 1
ATOM 776 C C . LEU A 1 100 ? -3.616 -4.478 -7.274 1.00 87.12 100 LEU A C 1
ATOM 778 O O . LEU A 1 100 ? -3.231 -5.643 -7.392 1.00 87.12 100 LEU A O 1
ATOM 782 N N . SER A 1 101 ? -3.462 -3.586 -8.250 1.00 89.50 101 SER A N 1
ATOM 783 C CA . SER A 1 101 ? -2.969 -3.932 -9.581 1.00 89.50 101 SER A CA 1
ATOM 784 C C . SER A 1 101 ? -1.491 -3.591 -9.758 1.00 89.50 101 SER A C 1
ATOM 786 O O . SER A 1 101 ? -1.054 -2.463 -9.507 1.00 89.50 101 SER A O 1
ATOM 788 N N . PHE A 1 102 ? -0.722 -4.564 -10.246 1.00 89.25 102 PHE A N 1
ATOM 789 C CA . PHE A 1 102 ? 0.664 -4.380 -10.668 1.00 89.25 102 PHE A CA 1
ATOM 790 C C . PHE A 1 102 ? 0.762 -3.601 -11.983 1.00 89.25 102 PHE A C 1
ATOM 792 O O . PHE A 1 102 ? 1.742 -2.895 -12.195 1.00 89.25 102 PHE A O 1
ATOM 799 N N . GLN A 1 103 ? -0.242 -3.697 -12.855 1.00 91.38 103 GLN A N 1
ATOM 800 C CA . GLN A 1 103 ? -0.298 -2.917 -14.091 1.00 91.38 103 GLN A CA 1
ATOM 801 C C . GLN A 1 103 ? -1.435 -1.901 -14.018 1.00 91.38 103 GLN A C 1
ATOM 803 O O . GLN A 1 103 ? -2.545 -2.218 -13.591 1.00 91.38 103 GLN A O 1
ATOM 808 N N . LEU A 1 104 ? -1.151 -0.672 -14.432 1.00 93.38 104 LEU A N 1
ATOM 809 C CA . LEU A 1 104 ? -2.034 0.475 -14.309 1.00 93.38 104 LEU A CA 1
ATOM 810 C C . LEU A 1 104 ? -2.435 1.011 -15.691 1.00 93.38 104 LEU A C 1
ATOM 812 O O . LEU A 1 104 ? -1.582 1.169 -16.582 1.00 93.38 104 LEU A O 1
ATOM 816 N N . PRO A 1 105 ? -3.717 1.373 -15.869 1.00 93.44 105 PRO A N 1
ATOM 817 C CA . PRO A 1 105 ? -4.129 2.334 -16.879 1.00 93.44 105 PRO A CA 1
ATOM 818 C C . PRO A 1 105 ? -3.370 3.657 -16.715 1.00 93.44 105 PRO A C 1
ATOM 820 O O . PRO A 1 105 ? -2.939 4.027 -15.618 1.00 93.44 105 PRO A O 1
ATOM 823 N N . ARG A 1 106 ? -3.233 4.419 -17.806 1.00 92.88 106 ARG A N 1
ATOM 824 C CA . ARG A 1 106 ? -2.494 5.695 -17.791 1.00 92.88 106 ARG A CA 1
ATOM 825 C C . ARG A 1 106 ? -3.059 6.674 -16.759 1.00 92.88 106 ARG A C 1
ATOM 827 O O . ARG A 1 106 ? -2.286 7.339 -16.076 1.00 92.88 106 ARG A O 1
ATOM 834 N N . LYS A 1 107 ? -4.388 6.745 -16.638 1.00 92.88 107 LYS A N 1
ATOM 835 C CA . LYS A 1 107 ? -5.085 7.598 -15.664 1.00 92.88 107 LYS A CA 1
ATOM 836 C C . LYS A 1 107 ? -4.621 7.311 -14.230 1.00 92.88 107 LYS A C 1
ATOM 838 O O . LYS A 1 107 ? -4.234 8.235 -13.520 1.00 92.88 107 LYS A O 1
ATOM 843 N N . ASP A 1 108 ? -4.584 6.039 -13.845 1.00 94.38 108 ASP A N 1
ATOM 844 C CA . ASP A 1 108 ? -4.212 5.605 -12.491 1.00 94.38 108 ASP A CA 1
ATOM 845 C C . ASP A 1 108 ? -2.732 5.859 -12.206 1.00 94.38 108 ASP A C 1
ATOM 847 O O . ASP A 1 108 ? -2.363 6.308 -11.120 1.00 94.38 108 ASP A O 1
ATOM 851 N N . TYR A 1 109 ? -1.874 5.650 -13.207 1.00 95.50 109 TYR A N 1
ATOM 852 C CA . TYR A 1 109 ? -0.457 5.987 -13.103 1.00 95.50 109 TYR A CA 1
ATOM 853 C C . TYR A 1 109 ? -0.229 7.495 -12.904 1.00 95.50 109 TYR A C 1
ATOM 855 O O . TYR A 1 109 ? 0.594 7.890 -12.077 1.00 95.50 109 TYR A O 1
ATOM 863 N N . LEU A 1 110 ? -0.965 8.354 -13.616 1.00 95.19 110 LEU A N 1
ATOM 864 C CA . LEU A 1 110 ? -0.863 9.807 -13.444 1.00 95.19 110 LEU A CA 1
ATOM 865 C C . LEU A 1 110 ? -1.334 10.254 -12.054 1.00 95.19 110 LEU A C 1
ATOM 867 O O . LEU A 1 110 ? -0.647 11.055 -11.419 1.00 95.19 110 LEU A O 1
ATOM 871 N N . LEU A 1 111 ? -2.436 9.686 -11.551 1.00 95.94 111 LEU A N 1
ATOM 872 C CA . LEU A 1 111 ? -2.911 9.928 -10.185 1.00 95.94 111 LEU A CA 1
ATOM 873 C C . LEU A 1 111 ? -1.852 9.527 -9.143 1.00 95.94 111 LEU A C 1
ATOM 875 O O . LEU A 1 111 ? -1.564 10.286 -8.211 1.00 95.94 111 LEU A O 1
ATOM 879 N N . LEU A 1 112 ? -1.221 8.363 -9.322 1.00 97.50 112 LEU A N 1
ATOM 880 C CA . LEU A 1 112 ? -0.113 7.910 -8.482 1.00 97.50 112 LEU A CA 1
ATOM 881 C C . LEU A 1 112 ? 1.059 8.910 -8.502 1.00 97.50 112 LEU A C 1
ATOM 883 O O . LEU A 1 112 ? 1.524 9.335 -7.444 1.00 97.50 112 LEU A O 1
ATOM 887 N N . GLN A 1 113 ? 1.513 9.329 -9.684 1.00 97.88 113 GLN A N 1
ATOM 888 C CA . GLN A 1 113 ? 2.639 10.259 -9.855 1.00 97.88 113 GLN A CA 1
ATOM 889 C C . GLN A 1 113 ? 2.374 11.645 -9.248 1.00 97.88 113 GLN A C 1
ATOM 891 O O . GLN A 1 113 ? 3.251 12.237 -8.602 1.00 97.88 113 GLN A O 1
ATOM 896 N N . GLU A 1 114 ? 1.158 12.166 -9.411 1.00 97.56 114 GLU A N 1
ATOM 897 C CA . GLU A 1 114 ? 0.745 13.428 -8.799 1.00 97.56 114 GLU A CA 1
ATOM 898 C C . GLU A 1 114 ? 0.755 13.323 -7.269 1.00 97.56 114 GLU A C 1
ATOM 900 O O . GLU A 1 114 ? 1.267 14.203 -6.568 1.00 97.56 114 GLU A O 1
ATOM 905 N N . THR A 1 115 ? 0.244 12.212 -6.742 1.00 98.25 115 THR A N 1
ATOM 906 C CA . THR A 1 115 ? 0.177 11.956 -5.304 1.00 98.25 115 THR A CA 1
ATOM 907 C C . THR A 1 115 ? 1.568 11.814 -4.688 1.00 98.25 115 THR A C 1
ATOM 909 O O . THR A 1 115 ? 1.857 12.460 -3.677 1.00 98.25 115 THR A O 1
ATOM 912 N N . LEU A 1 116 ? 2.469 11.062 -5.331 1.00 98.44 116 LEU A N 1
ATOM 913 C CA . LEU A 1 116 ? 3.878 10.983 -4.932 1.00 98.44 116 LEU A CA 1
ATOM 914 C C . LEU A 1 116 ? 4.511 12.377 -4.905 1.00 98.44 116 LEU A C 1
ATOM 916 O O . LEU A 1 116 ? 5.136 12.760 -3.918 1.00 98.44 116 LEU A O 1
ATOM 920 N N . SER A 1 117 ? 4.282 13.184 -5.944 1.00 98.25 117 SER A N 1
ATOM 921 C CA . SER A 1 117 ? 4.802 14.554 -6.021 1.00 98.25 117 SER A CA 1
ATOM 922 C C . SER A 1 117 ? 4.299 15.447 -4.882 1.00 98.25 117 SER A C 1
ATOM 924 O O . SER A 1 117 ? 5.062 16.263 -4.361 1.00 98.25 117 SER A O 1
ATOM 926 N N . LYS A 1 118 ? 3.034 15.299 -4.467 1.00 98.06 118 LYS A N 1
ATOM 927 C CA . LYS A 1 118 ? 2.471 16.005 -3.305 1.00 98.06 118 LYS A CA 1
ATOM 928 C C . LYS A 1 118 ? 3.182 15.572 -2.016 1.00 98.06 118 LYS A C 1
ATOM 930 O O . LYS A 1 118 ? 3.670 16.433 -1.282 1.00 98.06 118 LYS A O 1
ATOM 935 N N . LEU A 1 119 ? 3.290 14.268 -1.758 1.00 98.38 119 LEU A N 1
ATOM 936 C CA . LEU A 1 119 ? 3.940 13.725 -0.554 1.00 98.38 119 LEU A CA 1
ATOM 937 C C . LEU A 1 119 ? 5.423 14.122 -0.466 1.00 98.38 119 LEU A C 1
ATOM 939 O O . LEU A 1 119 ? 5.892 14.554 0.588 1.00 98.38 119 LEU A O 1
ATOM 943 N N . ILE A 1 120 ? 6.151 14.090 -1.583 1.00 98.31 120 ILE A N 1
ATOM 944 C CA . ILE A 1 120 ? 7.570 14.481 -1.648 1.00 98.31 120 ILE A CA 1
ATOM 945 C C . ILE A 1 120 ? 7.786 15.974 -1.375 1.00 98.31 120 ILE A C 1
ATOM 947 O O . ILE A 1 120 ? 8.876 16.356 -0.959 1.00 98.31 120 ILE A O 1
ATOM 951 N N . LYS A 1 121 ? 6.784 16.836 -1.569 1.00 98.00 121 LYS A N 1
ATOM 952 C CA . LYS A 1 121 ? 6.890 18.275 -1.262 1.00 98.00 121 LYS A CA 1
ATOM 953 C C . LYS A 1 121 ? 6.481 18.615 0.175 1.00 98.00 121 LYS A C 1
ATOM 955 O O . LYS A 1 121 ? 6.950 19.607 0.724 1.00 98.00 121 LYS A O 1
ATOM 960 N N . MET A 1 122 ? 5.621 17.808 0.794 1.00 97.38 122 MET A N 1
ATOM 961 C CA . MET A 1 122 ? 5.133 18.018 2.166 1.00 97.38 122 MET A CA 1
ATOM 962 C C . MET A 1 122 ? 6.118 17.488 3.217 1.00 97.38 122 MET A C 1
ATOM 964 O O . MET A 1 122 ? 7.010 16.720 2.888 1.00 97.38 122 MET A O 1
ATOM 968 N N . ASN A 1 123 ? 5.985 17.882 4.482 1.00 97.19 123 ASN A N 1
ATOM 969 C CA . ASN A 1 123 ? 6.646 17.243 5.632 1.00 97.19 123 ASN A CA 1
ATOM 970 C C . ASN A 1 123 ? 5.593 16.548 6.513 1.00 97.19 123 ASN A C 1
ATOM 972 O O . ASN A 1 123 ? 4.402 16.613 6.196 1.00 97.19 123 ASN A O 1
ATOM 976 N N . SER A 1 124 ? 6.014 15.895 7.600 1.00 94.38 124 SER A N 1
ATOM 977 C CA . SER A 1 124 ? 5.082 15.197 8.499 1.00 94.38 124 SER A CA 1
ATOM 978 C C . SER A 1 124 ? 3.970 16.103 9.036 1.00 94.38 124 SER A C 1
ATOM 980 O O . SER A 1 124 ? 2.793 15.759 8.937 1.00 94.38 124 SER A O 1
ATOM 982 N N . SER A 1 125 ? 4.318 17.294 9.527 1.00 97.12 125 SER A N 1
ATOM 983 C CA . SER A 1 125 ? 3.353 18.259 10.062 1.00 97.12 125 SER A CA 1
ATOM 984 C C . SER A 1 125 ? 2.339 18.718 9.010 1.00 97.12 125 SER A C 1
ATOM 986 O O . SER A 1 125 ? 1.147 18.815 9.297 1.00 97.12 125 SER A O 1
ATOM 988 N N . HIS A 1 126 ? 2.785 18.968 7.774 1.00 97.81 126 HIS A N 1
ATOM 989 C CA . HIS A 1 126 ? 1.901 19.336 6.668 1.00 97.81 126 HIS A CA 1
ATOM 990 C C . HIS A 1 126 ? 0.976 18.185 6.262 1.00 97.81 126 HIS A C 1
ATOM 992 O O . HIS A 1 126 ? -0.190 18.443 5.976 1.00 97.81 126 HIS A O 1
ATOM 998 N N . LEU A 1 127 ? 1.456 16.933 6.262 1.00 97.06 127 LEU A N 1
ATOM 999 C CA . LEU A 1 127 ? 0.613 15.757 6.019 1.00 97.06 127 LEU A CA 1
ATOM 1000 C C . LEU A 1 127 ? -0.482 15.641 7.088 1.00 97.06 127 LEU A C 1
ATOM 1002 O O . LEU A 1 127 ? -1.657 15.501 6.743 1.00 97.06 127 LEU A O 1
ATOM 1006 N N . LYS A 1 128 ? -0.112 15.766 8.369 1.00 94.69 128 LYS A N 1
ATOM 1007 C CA . LYS A 1 128 ? -1.060 15.723 9.489 1.00 94.69 128 LYS A CA 1
ATOM 1008 C C . LYS A 1 128 ? -2.124 16.803 9.359 1.00 94.69 128 LYS A C 1
ATOM 1010 O O . LYS A 1 128 ? -3.310 16.508 9.415 1.00 94.69 128 LYS A O 1
ATOM 1015 N N . MET A 1 129 ? -1.714 18.044 9.115 1.00 96.50 129 MET A N 1
ATOM 1016 C CA . MET A 1 129 ? -2.642 19.157 8.911 1.00 96.50 129 MET A CA 1
ATOM 1017 C C . MET A 1 129 ? -3.563 18.919 7.706 1.00 96.50 129 MET A C 1
ATOM 1019 O O . MET A 1 129 ? -4.775 19.071 7.822 1.00 96.50 129 MET A O 1
ATOM 1023 N N . LYS A 1 130 ? -3.006 18.513 6.558 1.00 95.50 130 LYS A N 1
ATOM 1024 C CA . LYS A 1 130 ? -3.766 18.321 5.314 1.00 95.50 130 LYS A CA 1
ATOM 1025 C C . LYS A 1 130 ? -4.802 17.205 5.413 1.00 95.50 130 LYS A C 1
ATOM 1027 O O . LYS A 1 130 ? -5.833 17.275 4.760 1.00 95.50 130 LYS A O 1
ATOM 1032 N N . THR A 1 131 ? -4.524 16.197 6.228 1.00 94.19 131 THR A N 1
ATOM 1033 C CA . THR A 1 131 ? -5.431 15.074 6.473 1.00 94.19 131 THR A CA 1
ATOM 1034 C C . THR A 1 131 ? -6.341 15.317 7.676 1.00 94.19 131 THR A C 1
ATOM 1036 O O . THR A 1 131 ? -6.962 14.379 8.150 1.00 94.19 131 THR A O 1
ATOM 1039 N N . GLY A 1 132 ? -6.413 16.538 8.223 1.00 91.56 132 GLY A N 1
ATOM 1040 C CA . GLY A 1 132 ? -7.258 16.838 9.386 1.00 91.56 132 GLY A CA 1
ATOM 1041 C C . GLY A 1 132 ? -6.869 16.057 10.648 1.00 91.56 132 GLY A C 1
ATOM 1042 O O . GLY A 1 132 ? -7.718 15.754 11.478 1.00 91.56 132 GLY A O 1
ATOM 1043 N N . GLY A 1 133 ? -5.597 15.677 10.775 1.00 88.38 133 GLY A N 1
ATOM 1044 C CA . GLY A 1 133 ? -5.099 14.820 11.847 1.00 88.38 133 GLY A CA 1
ATOM 1045 C C . GLY A 1 133 ? -5.339 13.329 11.621 1.00 88.38 133 GLY A C 1
ATOM 1046 O O . GLY A 1 133 ? -4.958 12.540 12.484 1.00 88.38 133 GLY A O 1
ATOM 1047 N N . MET A 1 134 ? -5.924 12.933 10.481 1.00 89.06 134 MET A N 1
ATOM 1048 C CA . MET A 1 134 ? -6.146 11.523 10.188 1.00 89.06 134 MET A CA 1
ATOM 1049 C C . MET A 1 134 ? -4.834 10.776 10.006 1.00 89.06 134 MET A C 1
ATOM 1051 O O . MET A 1 134 ? -4.771 9.647 10.433 1.00 89.06 134 MET A O 1
ATOM 1055 N N . ILE A 1 135 ? -3.782 11.351 9.418 1.00 94.31 135 ILE A N 1
ATOM 1056 C CA . ILE A 1 135 ? -2.496 10.655 9.259 1.00 94.31 135 ILE A CA 1
ATOM 1057 C C . ILE A 1 135 ? -1.406 11.398 10.027 1.00 94.31 135 ILE A C 1
ATOM 1059 O O . ILE A 1 135 ? -0.999 12.486 9.624 1.00 94.31 135 ILE A O 1
ATOM 1063 N N . ASP A 1 136 ? -0.884 10.790 11.090 1.00 92.06 136 ASP A N 1
ATOM 1064 C CA . ASP A 1 136 ? 0.254 11.312 11.847 1.00 92.06 136 ASP A CA 1
ATOM 1065 C C . ASP A 1 136 ? 1.473 10.395 11.715 1.00 92.06 136 ASP A C 1
ATOM 1067 O O . ASP A 1 136 ? 1.418 9.211 12.043 1.00 92.06 136 ASP A O 1
ATOM 1071 N N . VAL A 1 137 ? 2.584 10.949 11.232 1.00 90.25 137 VAL A N 1
ATOM 1072 C CA . VAL A 1 137 ? 3.855 10.250 11.012 1.00 90.25 137 VAL A CA 1
ATOM 1073 C C . VAL A 1 137 ? 4.948 11.054 11.702 1.00 90.25 137 VAL A C 1
ATOM 1075 O O . VAL A 1 137 ? 5.092 12.240 11.432 1.00 90.25 137 VAL A O 1
ATOM 1078 N N . ASN A 1 138 ? 5.822 10.428 12.490 1.00 88.00 138 ASN A N 1
ATOM 1079 C CA . ASN A 1 138 ? 7.019 11.133 12.959 1.00 88.00 138 ASN A CA 1
ATOM 1080 C C . ASN A 1 138 ? 7.953 11.530 11.791 1.00 88.00 138 ASN A C 1
ATOM 1082 O O . ASN A 1 138 ? 8.154 10.777 10.833 1.00 88.00 138 ASN A O 1
ATOM 1086 N N . GLU A 1 139 ? 8.595 12.695 11.893 1.00 89.00 139 GLU A N 1
ATOM 1087 C CA . GLU A 1 139 ? 9.405 13.268 10.805 1.00 89.00 139 GLU A CA 1
ATOM 1088 C C . GLU A 1 139 ? 10.560 12.355 10.351 1.00 89.00 139 GLU A C 1
ATOM 1090 O O . GLU A 1 139 ? 10.901 12.320 9.169 1.00 89.00 139 GLU A O 1
ATOM 1095 N N . GLN A 1 140 ? 11.152 11.569 11.257 1.00 85.81 140 GLN A N 1
ATOM 1096 C CA . GLN A 1 140 ? 12.218 10.630 10.896 1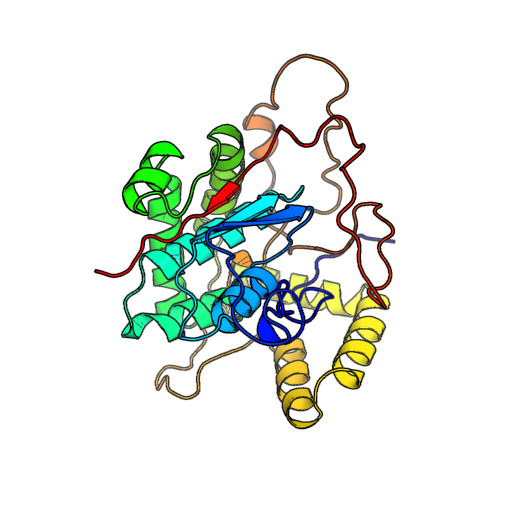.00 85.81 140 GLN A CA 1
ATOM 1097 C C . GLN A 1 140 ? 11.710 9.515 9.970 1.00 85.81 140 GLN A C 1
ATOM 1099 O O . GLN A 1 140 ? 12.396 9.137 9.022 1.00 85.81 140 GLN A O 1
ATOM 1104 N N . SER A 1 141 ? 10.520 8.977 10.236 1.00 86.69 141 SER A N 1
ATOM 1105 C CA . SER A 1 141 ? 9.895 7.954 9.388 1.00 86.69 141 SER A CA 1
ATOM 1106 C C . SER A 1 141 ? 9.415 8.559 8.075 1.00 86.69 141 SER A C 1
ATOM 1108 O O . SER A 1 141 ? 9.607 7.955 7.024 1.00 86.69 141 SER A O 1
ATOM 1110 N N . TYR A 1 142 ? 8.884 9.786 8.115 1.00 92.50 142 TYR A N 1
ATOM 1111 C CA . TYR A 1 142 ? 8.492 10.516 6.911 1.00 92.50 142 TYR A CA 1
ATOM 1112 C C . TYR A 1 142 ? 9.668 10.706 5.948 1.00 92.50 142 TYR A C 1
ATOM 1114 O O . TYR A 1 142 ? 9.526 10.474 4.752 1.00 92.50 142 TYR A O 1
ATOM 1122 N N . LYS A 1 143 ? 10.848 11.088 6.455 1.00 90.50 143 LYS A N 1
ATOM 1123 C CA . LYS A 1 143 ? 12.060 11.238 5.633 1.00 90.50 143 LYS A CA 1
ATOM 1124 C C . LYS A 1 143 ? 12.465 9.934 4.945 1.00 90.50 143 LYS A C 1
ATOM 1126 O O . LYS A 1 143 ? 12.702 9.957 3.744 1.00 90.50 143 LYS A O 1
ATOM 1131 N N . ALA A 1 144 ? 12.451 8.811 5.665 1.00 87.25 144 ALA A N 1
ATOM 1132 C CA . ALA A 1 144 ? 12.754 7.504 5.077 1.00 87.25 144 ALA A CA 1
ATOM 1133 C C . ALA A 1 144 ? 11.746 7.112 3.979 1.00 87.25 144 ALA A C 1
ATOM 1135 O O . ALA A 1 144 ? 12.133 6.620 2.925 1.00 87.25 144 ALA A O 1
ATOM 1136 N N . MET A 1 145 ? 10.452 7.374 4.189 1.00 93.12 145 MET A N 1
ATOM 1137 C CA . MET A 1 145 ? 9.431 7.127 3.163 1.00 93.12 145 MET A CA 1
ATOM 1138 C C . MET A 1 145 ? 9.557 8.076 1.967 1.00 93.12 145 MET A C 1
ATOM 1140 O O . MET A 1 145 ? 9.289 7.672 0.841 1.00 93.12 145 MET A O 1
ATOM 1144 N N . ARG A 1 146 ? 10.004 9.319 2.185 1.00 95.50 146 ARG A N 1
ATOM 1145 C CA . ARG A 1 146 ? 10.234 10.299 1.115 1.00 95.50 146 ARG A CA 1
ATOM 1146 C C . ARG A 1 146 ? 11.281 9.826 0.117 1.00 95.50 146 ARG A C 1
ATOM 1148 O O . ARG A 1 146 ? 11.091 10.035 -1.076 1.00 95.50 146 ARG A O 1
ATOM 1155 N N . GLU A 1 147 ? 12.350 9.197 0.594 1.00 90.50 147 GLU A N 1
ATOM 1156 C CA . GLU A 1 147 ? 13.374 8.598 -0.270 1.00 90.50 147 GLU A CA 1
ATOM 1157 C C . GLU A 1 147 ? 12.754 7.521 -1.171 1.00 90.50 147 GLU A C 1
ATOM 1159 O O . GLU A 1 147 ? 12.936 7.557 -2.385 1.00 90.50 147 GLU A O 1
ATOM 1164 N N . VAL A 1 148 ? 11.922 6.642 -0.601 1.00 90.88 148 VAL A N 1
ATOM 1165 C CA . VAL A 1 148 ? 11.192 5.615 -1.361 1.00 90.88 148 VAL A CA 1
ATOM 1166 C C . VAL A 1 148 ? 10.240 6.236 -2.389 1.00 90.88 148 VAL A C 1
ATOM 1168 O O . VAL A 1 148 ? 10.250 5.845 -3.555 1.00 90.88 148 VAL A O 1
ATOM 1171 N N . TRP A 1 149 ? 9.429 7.220 -1.988 1.00 96.88 149 TRP A N 1
ATOM 1172 C CA . TRP A 1 149 ? 8.493 7.886 -2.898 1.00 96.88 149 TRP A CA 1
ATOM 1173 C C . TRP A 1 149 ? 9.203 8.579 -4.058 1.00 96.88 149 TRP A C 1
ATOM 1175 O O . TRP A 1 149 ? 8.695 8.553 -5.178 1.00 96.88 149 TRP A O 1
ATOM 1185 N N . ASP A 1 150 ? 10.353 9.208 -3.810 1.00 94.38 150 ASP A N 1
ATOM 1186 C CA . ASP A 1 150 ? 11.103 9.888 -4.863 1.00 94.38 150 ASP A CA 1
ATOM 1187 C C . ASP A 1 150 ? 11.706 8.902 -5.870 1.00 94.38 150 ASP A C 1
ATOM 1189 O O . ASP A 1 150 ? 11.659 9.169 -7.072 1.00 94.38 150 ASP A O 1
ATOM 1193 N N . GLU A 1 151 ? 12.167 7.734 -5.418 1.00 89.06 151 GLU A N 1
ATOM 1194 C CA . GLU A 1 151 ? 12.576 6.654 -6.320 1.00 89.06 151 GLU A CA 1
ATOM 1195 C C . GLU A 1 151 ? 11.392 6.101 -7.130 1.00 89.06 151 GLU A C 1
ATOM 1197 O O . GLU A 1 151 ? 11.484 6.013 -8.355 1.00 89.06 151 GLU A O 1
ATOM 1202 N N . TRP A 1 152 ? 10.245 5.812 -6.499 1.00 93.25 152 TRP A N 1
ATOM 1203 C CA . TRP A 1 152 ? 9.036 5.375 -7.219 1.00 93.25 152 TRP A CA 1
ATOM 1204 C C . TRP A 1 152 ? 8.583 6.387 -8.271 1.00 93.25 152 TRP A C 1
ATOM 1206 O O . TRP A 1 152 ? 8.165 6.003 -9.362 1.00 93.25 152 TRP A O 1
ATOM 1216 N N . ARG A 1 153 ? 8.687 7.683 -7.963 1.00 95.06 153 ARG A N 1
ATOM 1217 C CA . ARG A 1 153 ? 8.332 8.766 -8.884 1.00 95.06 153 ARG A CA 1
ATOM 1218 C C . ARG A 1 153 ? 9.277 8.827 -10.087 1.00 95.06 153 ARG A C 1
ATOM 1220 O O . ARG A 1 153 ? 8.830 9.077 -11.201 1.00 95.06 153 ARG A O 1
ATOM 1227 N N . ARG A 1 154 ? 10.580 8.624 -9.868 1.00 90.19 154 ARG A N 1
ATOM 1228 C CA . ARG A 1 154 ? 11.610 8.691 -10.920 1.00 90.19 154 ARG A CA 1
ATOM 1229 C C . ARG A 1 154 ? 11.676 7.435 -11.790 1.00 90.19 154 ARG A C 1
ATOM 1231 O O . ARG A 1 154 ? 12.267 7.486 -12.868 1.00 90.19 154 ARG A O 1
ATOM 1238 N N . TYR A 1 155 ? 11.103 6.321 -11.343 1.00 85.62 155 TYR A N 1
ATOM 1239 C CA . TYR A 1 155 ? 11.206 5.053 -12.053 1.00 85.62 155 TYR A CA 1
ATOM 1240 C C . TYR A 1 155 ? 10.395 5.051 -13.358 1.00 85.62 155 TYR A C 1
ATOM 1242 O O . TYR A 1 155 ? 9.206 5.369 -13.380 1.00 85.62 155 TYR A O 1
ATOM 1250 N N . SER A 1 156 ? 11.030 4.644 -14.459 1.00 87.00 156 SER A N 1
ATOM 1251 C CA . SER A 1 156 ? 10.369 4.544 -15.763 1.00 87.00 156 SER A CA 1
ATOM 1252 C C . SER A 1 156 ? 9.523 3.275 -15.838 1.00 87.00 156 SER A C 1
ATOM 1254 O O . SER A 1 156 ? 10.043 2.170 -16.001 1.00 87.00 156 SER A O 1
ATOM 1256 N N . CYS A 1 157 ? 8.209 3.447 -15.720 1.00 88.69 157 CYS A N 1
ATOM 1257 C CA . CYS A 1 157 ? 7.261 2.343 -15.586 1.00 88.69 157 CYS A CA 1
ATOM 1258 C C . CYS A 1 157 ? 6.503 2.006 -16.878 1.00 88.69 157 CYS A C 1
ATOM 1260 O O . CYS A 1 157 ? 5.602 1.177 -16.841 1.00 88.69 157 CYS A O 1
ATOM 1262 N N . GLN A 1 158 ? 6.801 2.647 -18.010 1.00 92.62 158 GLN A N 1
ATOM 1263 C CA . GLN A 1 158 ? 6.035 2.446 -19.244 1.00 92.62 158 GLN A CA 1
ATOM 1264 C C . GLN A 1 158 ? 6.217 1.022 -19.801 1.00 92.62 158 GLN A C 1
ATOM 1266 O O . GLN A 1 158 ? 7.340 0.559 -20.017 1.00 92.62 158 GLN A O 1
ATOM 1271 N N . ILE A 1 159 ? 5.105 0.339 -20.073 1.00 90.88 159 ILE A N 1
ATOM 1272 C CA . ILE A 1 159 ? 5.086 -0.997 -20.681 1.00 90.88 159 ILE A CA 1
ATOM 1273 C C . ILE A 1 159 ? 5.617 -0.914 -22.121 1.00 90.88 159 ILE A C 1
ATOM 1275 O O . ILE A 1 159 ? 5.336 0.040 -22.846 1.00 90.88 159 ILE A O 1
ATOM 1279 N N . GLY A 1 160 ? 6.407 -1.912 -22.526 1.00 87.50 160 GLY A N 1
ATOM 1280 C CA . GLY A 1 160 ? 7.049 -1.969 -23.846 1.00 87.50 160 GLY A CA 1
ATOM 1281 C C . GLY A 1 160 ? 8.380 -1.216 -23.945 1.00 87.50 160 GLY A C 1
ATOM 1282 O O . GLY A 1 160 ? 9.001 -1.220 -25.002 1.00 87.50 160 GLY A O 1
ATOM 1283 N N . THR A 1 161 ? 8.843 -0.593 -22.857 1.00 87.94 161 THR A N 1
ATOM 1284 C CA . THR A 1 161 ? 10.199 -0.028 -22.753 1.00 87.94 161 THR A CA 1
ATOM 1285 C C . THR A 1 161 ? 11.154 -1.014 -22.075 1.00 87.94 161 THR A C 1
ATOM 1287 O O . THR A 1 161 ? 10.706 -1.887 -21.333 1.00 87.94 161 THR A O 1
ATOM 1290 N N . GLU A 1 162 ? 12.469 -0.856 -22.269 1.00 82.00 162 GLU A N 1
ATOM 1291 C CA . GLU A 1 162 ? 13.497 -1.695 -21.622 1.00 82.00 162 GLU A CA 1
ATOM 1292 C C . GLU A 1 162 ? 13.372 -1.682 -20.086 1.00 82.00 162 GLU A C 1
ATOM 1294 O O . GLU A 1 162 ? 13.389 -2.727 -19.438 1.00 82.00 162 GLU A O 1
ATOM 1299 N N . SER A 1 163 ? 13.159 -0.504 -19.490 1.00 74.69 163 SER A N 1
ATOM 1300 C CA . SER A 1 163 ? 12.982 -0.374 -18.038 1.00 74.69 163 SER A CA 1
ATOM 1301 C C . SER A 1 163 ? 11.693 -1.027 -17.537 1.00 74.69 163 SER A C 1
ATOM 1303 O O . SER A 1 163 ? 11.666 -1.571 -16.436 1.00 74.69 163 SER A O 1
ATOM 1305 N N . GLY A 1 164 ? 10.623 -0.987 -18.336 1.00 76.81 164 GLY A N 1
ATOM 1306 C CA . GLY A 1 164 ? 9.377 -1.679 -18.027 1.00 76.81 164 GLY A CA 1
ATOM 1307 C C . GLY A 1 164 ? 9.525 -3.198 -18.119 1.00 76.81 164 GLY A C 1
ATOM 1308 O O . GLY A 1 164 ? 9.058 -3.907 -17.231 1.00 76.81 164 GLY A O 1
ATOM 1309 N N . ALA A 1 165 ? 10.201 -3.702 -19.157 1.00 76.88 165 ALA A N 1
ATOM 1310 C CA . ALA A 1 165 ? 10.474 -5.131 -19.318 1.00 76.88 165 ALA A CA 1
ATOM 1311 C C . ALA A 1 165 ? 11.191 -5.698 -18.085 1.00 76.88 165 ALA A C 1
ATOM 1313 O O . ALA A 1 165 ? 10.762 -6.714 -17.542 1.00 76.88 165 ALA A O 1
ATOM 1314 N N . LYS A 1 166 ? 12.168 -4.956 -17.552 1.00 77.12 166 LYS A N 1
ATOM 1315 C CA . LYS A 1 166 ? 12.881 -5.321 -16.326 1.00 77.12 166 LYS A CA 1
ATOM 1316 C C . LYS A 1 166 ? 11.958 -5.540 -15.117 1.00 77.12 166 LYS A C 1
ATOM 1318 O O . LYS A 1 166 ? 12.144 -6.518 -14.406 1.00 77.12 166 LYS A O 1
ATOM 1323 N N . LEU A 1 167 ? 10.946 -4.696 -14.887 1.00 77.94 167 LEU A N 1
ATOM 1324 C CA . LEU A 1 167 ? 10.006 -4.884 -13.764 1.00 77.94 167 LEU A CA 1
ATOM 1325 C C . LEU A 1 167 ? 9.182 -6.170 -13.896 1.00 77.94 167 LEU A C 1
ATOM 1327 O O . LEU A 1 167 ? 8.900 -6.843 -12.905 1.00 77.94 167 LEU A O 1
ATOM 1331 N N . TYR A 1 168 ? 8.776 -6.502 -15.119 1.00 80.56 168 TYR A N 1
ATOM 1332 C CA . TYR A 1 168 ? 8.016 -7.717 -15.394 1.00 80.56 168 TYR A CA 1
ATOM 1333 C C . TYR A 1 168 ? 8.886 -8.973 -15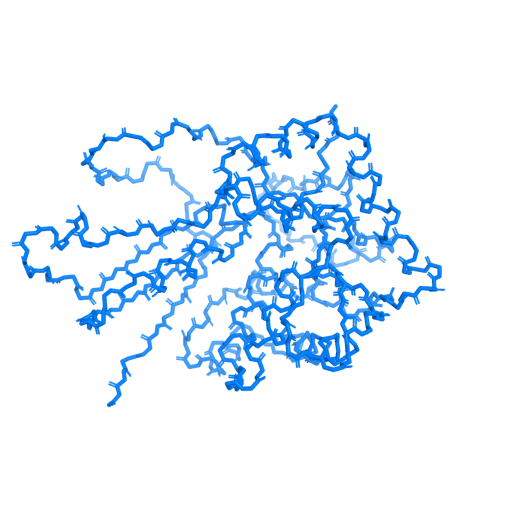.288 1.00 80.56 168 TYR A C 1
ATOM 1335 O O . TYR A 1 168 ? 8.472 -9.972 -14.703 1.00 80.56 168 TYR A O 1
ATOM 1343 N N . GLU A 1 169 ? 10.115 -8.910 -15.796 1.00 79.88 169 GLU A N 1
ATOM 1344 C CA . GLU A 1 169 ? 11.102 -9.980 -15.659 1.00 79.88 169 GLU A CA 1
ATOM 1345 C C . GLU A 1 169 ? 11.471 -10.217 -14.194 1.00 79.88 169 GLU A C 1
ATOM 1347 O O . GLU A 1 169 ? 11.454 -11.359 -13.744 1.00 79.88 169 GLU A O 1
ATOM 1352 N N . GLU A 1 170 ? 11.725 -9.156 -13.422 1.00 74.38 170 GLU A N 1
ATOM 1353 C CA . GLU A 1 170 ? 11.986 -9.253 -11.984 1.00 74.38 170 GLU A CA 1
ATOM 1354 C C . GLU A 1 170 ? 10.806 -9.894 -11.252 1.00 74.38 170 GLU A C 1
ATOM 1356 O O . GLU A 1 170 ? 11.012 -10.786 -10.428 1.00 74.38 170 GLU A O 1
ATOM 1361 N N . ARG A 1 171 ? 9.568 -9.507 -11.597 1.00 76.94 171 ARG A N 1
ATOM 1362 C CA . ARG A 1 171 ? 8.354 -10.142 -11.073 1.00 76.94 171 ARG A CA 1
ATOM 1363 C C . ARG A 1 171 ? 8.365 -11.648 -11.317 1.00 76.94 171 ARG A C 1
ATOM 1365 O O . ARG A 1 171 ? 8.202 -12.406 -10.364 1.00 76.94 171 ARG A O 1
ATOM 1372 N N . ASN A 1 172 ? 8.538 -12.072 -12.566 1.00 74.44 172 ASN A N 1
ATOM 1373 C CA . ASN A 1 172 ? 8.467 -13.483 -12.947 1.00 74.44 172 ASN A CA 1
ATOM 1374 C C . ASN A 1 172 ? 9.622 -14.296 -12.363 1.00 74.44 172 ASN A C 1
ATOM 1376 O O . ASN A 1 172 ? 9.391 -15.371 -11.819 1.00 74.44 172 ASN A O 1
ATOM 1380 N N . ALA A 1 173 ? 10.833 -13.738 -12.352 1.00 72.94 173 ALA A N 1
ATOM 1381 C CA . ALA A 1 173 ? 11.997 -14.378 -11.754 1.00 72.94 173 ALA A CA 1
ATOM 1382 C C . ALA A 1 173 ? 11.763 -14.740 -10.280 1.00 72.94 173 ALA A C 1
ATOM 1384 O O . ALA A 1 173 ? 12.272 -15.754 -9.809 1.00 72.94 173 ALA A O 1
ATOM 1385 N N . ILE A 1 174 ? 10.973 -13.958 -9.541 1.00 65.12 174 ILE A N 1
ATOM 1386 C CA . ILE A 1 174 ? 10.620 -14.284 -8.155 1.00 65.12 174 ILE A CA 1
ATOM 1387 C C . ILE A 1 174 ? 9.674 -15.482 -8.074 1.00 65.12 174 ILE A C 1
ATOM 1389 O O . ILE A 1 174 ? 9.887 -16.364 -7.244 1.00 65.12 174 ILE A O 1
ATOM 1393 N N . PHE A 1 175 ? 8.663 -15.538 -8.942 1.00 65.44 175 PHE A N 1
ATOM 1394 C CA . PHE A 1 175 ? 7.754 -16.683 -9.020 1.00 65.44 175 PHE A CA 1
ATOM 1395 C C . PHE A 1 175 ? 8.485 -17.972 -9.417 1.00 65.44 175 PHE A C 1
ATOM 1397 O O . PHE A 1 175 ? 8.169 -19.036 -8.883 1.00 65.44 175 PHE A O 1
ATOM 1404 N N . ASP A 1 176 ? 9.487 -17.862 -10.290 1.00 69.12 176 ASP A N 1
ATOM 1405 C CA . ASP A 1 176 ? 10.247 -19.001 -10.808 1.00 69.12 176 ASP A CA 1
ATOM 1406 C C . ASP A 1 176 ? 11.341 -19.488 -9.842 1.00 69.12 176 ASP A C 1
ATOM 1408 O O . ASP A 1 176 ? 11.636 -20.683 -9.782 1.00 69.12 176 ASP A O 1
ATOM 1412 N N . SER A 1 177 ? 11.966 -18.577 -9.088 1.00 64.00 177 SER A N 1
ATOM 1413 C CA . SER A 1 177 ? 13.160 -18.884 -8.283 1.00 64.00 177 SER A CA 1
ATOM 1414 C C . SER A 1 177 ? 12.881 -19.351 -6.855 1.00 64.00 177 SER A C 1
ATOM 1416 O O . SER A 1 177 ? 13.765 -19.964 -6.249 1.00 64.00 177 SER A O 1
ATOM 1418 N N . ASP A 1 178 ? 11.686 -19.107 -6.308 1.00 62.00 178 ASP A N 1
ATOM 1419 C CA . ASP A 1 178 ? 11.332 -19.527 -4.951 1.00 62.00 178 ASP A CA 1
ATOM 1420 C C . ASP A 1 178 ? 10.277 -20.656 -4.951 1.00 62.00 178 ASP A C 1
ATOM 1422 O O . ASP A 1 178 ? 9.080 -20.412 -5.141 1.00 62.00 178 ASP A O 1
ATOM 1426 N N . PRO A 1 179 ? 10.681 -21.911 -4.652 1.00 64.06 179 PRO A N 1
ATOM 1427 C CA . PRO A 1 179 ? 9.769 -23.049 -4.549 1.00 64.06 179 PRO A CA 1
ATOM 1428 C C . PRO A 1 179 ? 8.605 -22.830 -3.571 1.00 64.06 179 PRO A C 1
ATOM 1430 O O . PRO A 1 179 ? 7.525 -23.402 -3.766 1.00 64.06 179 PRO A O 1
ATOM 1433 N N . TRP A 1 180 ? 8.786 -21.989 -2.544 1.00 60.72 180 TRP A N 1
ATOM 1434 C CA . TRP A 1 180 ? 7.744 -21.658 -1.573 1.00 60.72 180 TRP A CA 1
ATOM 1435 C C . TRP A 1 180 ? 6.637 -20.785 -2.153 1.00 60.72 180 TRP A C 1
ATOM 1437 O O . TRP A 1 180 ? 5.535 -20.790 -1.608 1.00 60.72 180 TRP A O 1
ATOM 1447 N N . VAL A 1 181 ? 6.871 -20.090 -3.268 1.00 61.34 181 VAL A N 1
ATOM 1448 C CA . VAL A 1 181 ? 5.822 -19.343 -3.973 1.00 61.34 181 VAL A CA 1
ATOM 1449 C C . VAL A 1 181 ? 4.772 -20.304 -4.519 1.00 61.34 181 VAL A C 1
ATOM 1451 O O . VAL A 1 181 ? 3.580 -20.092 -4.316 1.00 61.34 181 VAL A O 1
ATOM 1454 N N . SER A 1 182 ? 5.205 -21.413 -5.128 1.00 66.06 182 SER A N 1
ATOM 1455 C CA . SER A 1 182 ? 4.292 -22.443 -5.639 1.00 66.06 182 SER A CA 1
ATOM 1456 C C . SER A 1 182 ? 3.485 -23.109 -4.519 1.00 66.06 182 SER A C 1
ATOM 1458 O O . SER A 1 182 ? 2.295 -23.379 -4.676 1.00 66.06 182 SER A O 1
ATOM 1460 N N . VAL A 1 183 ? 4.116 -23.349 -3.363 1.00 67.31 183 VAL A N 1
ATOM 1461 C CA . VAL A 1 183 ? 3.463 -23.918 -2.175 1.00 67.31 183 VAL A CA 1
ATOM 1462 C C . VAL A 1 183 ? 2.465 -22.919 -1.591 1.00 67.31 183 VAL A C 1
ATOM 1464 O O . VAL A 1 183 ? 1.326 -23.292 -1.324 1.00 67.31 183 VAL A O 1
ATOM 1467 N N . GLY A 1 184 ? 2.867 -21.656 -1.444 1.00 67.38 184 GLY A N 1
ATOM 1468 C CA . GLY A 1 184 ? 2.024 -20.582 -0.928 1.00 67.38 184 GLY A CA 1
ATOM 1469 C C . GLY A 1 184 ? 0.815 -20.306 -1.818 1.00 67.38 184 GLY A C 1
ATOM 1470 O O . GLY A 1 184 ? -0.291 -20.184 -1.305 1.00 67.38 184 GLY A O 1
ATOM 1471 N N . LEU A 1 185 ? 0.993 -20.290 -3.143 1.00 70.00 185 LEU A N 1
ATOM 1472 C CA . LEU A 1 185 ? -0.110 -20.146 -4.094 1.00 70.00 185 LEU A CA 1
ATOM 1473 C C . LEU A 1 185 ? -1.079 -21.330 -4.014 1.00 70.00 185 LEU A C 1
ATOM 1475 O O . LEU A 1 185 ? -2.287 -21.120 -3.994 1.00 70.00 185 LEU A O 1
ATOM 1479 N N . ARG A 1 186 ? -0.576 -22.570 -3.922 1.00 73.38 186 ARG A N 1
ATOM 1480 C CA . ARG A 1 186 ? -1.439 -23.748 -3.730 1.00 73.38 186 ARG A CA 1
ATOM 1481 C C . ARG A 1 186 ? -2.240 -23.665 -2.431 1.00 73.38 186 ARG A C 1
ATOM 1483 O O . ARG A 1 186 ? -3.431 -23.949 -2.460 1.00 73.38 186 ARG A O 1
ATOM 1490 N N . GLY A 1 187 ? -1.608 -23.259 -1.328 1.00 73.06 187 GLY A N 1
ATOM 1491 C CA . GLY A 1 187 ? -2.296 -23.039 -0.052 1.00 73.06 187 GLY A CA 1
ATOM 1492 C C . GLY A 1 187 ? -3.366 -21.951 -0.160 1.00 73.06 187 GLY A C 1
ATOM 1493 O O . GLY A 1 187 ? -4.514 -22.173 0.198 1.00 73.06 187 GLY A O 1
ATOM 1494 N N . LEU A 1 188 ? -3.029 -20.812 -0.770 1.00 68.50 188 LEU A N 1
ATOM 1495 C CA . LEU A 1 188 ? -3.971 -19.714 -0.981 1.00 68.50 188 LEU A CA 1
ATOM 1496 C C . LEU A 1 188 ? -5.181 -20.137 -1.826 1.00 68.50 188 LEU A C 1
ATOM 1498 O O . LEU A 1 188 ? -6.310 -19.799 -1.488 1.00 68.50 188 LEU A O 1
ATOM 1502 N N . LEU A 1 189 ? -4.954 -20.877 -2.914 1.00 73.62 189 LEU A N 1
ATOM 1503 C CA . LEU A 1 189 ? -6.022 -21.383 -3.782 1.00 73.62 189 LEU A CA 1
ATOM 1504 C C . LEU A 1 189 ? -6.886 -22.452 -3.103 1.00 73.62 189 LEU A C 1
ATOM 1506 O O . LEU A 1 189 ? -8.044 -22.608 -3.479 1.00 73.62 189 LEU A O 1
ATOM 1510 N N . HIS A 1 190 ? -6.332 -23.183 -2.136 1.00 77.06 190 HIS A N 1
ATOM 1511 C CA . HIS A 1 190 ? -7.082 -24.123 -1.310 1.00 77.06 190 HIS A CA 1
ATOM 1512 C C . HIS A 1 190 ? -7.981 -23.396 -0.298 1.00 77.06 190 HIS A C 1
ATOM 1514 O O . HIS A 1 190 ? -9.126 -23.796 -0.102 1.00 77.06 190 HIS A O 1
ATOM 1520 N N . ASP A 1 191 ? -7.477 -22.327 0.321 1.00 72.69 191 ASP A N 1
ATOM 1521 C CA . ASP A 1 191 ? -8.166 -21.640 1.420 1.00 72.69 191 ASP A CA 1
ATOM 1522 C C . ASP A 1 191 ? -9.159 -20.566 0.946 1.00 72.69 191 ASP A C 1
ATOM 1524 O O . ASP A 1 191 ? -10.101 -20.218 1.662 1.00 72.69 191 ASP A O 1
ATOM 1528 N N . VAL A 1 192 ? -8.965 -20.012 -0.254 1.00 72.19 192 VAL A N 1
ATOM 1529 C CA . VAL A 1 192 ? -9.873 -19.009 -0.818 1.00 72.19 192 VAL A CA 1
ATOM 1530 C C . VAL A 1 192 ? -11.211 -19.653 -1.222 1.00 72.19 192 VAL A C 1
ATOM 1532 O O . VAL A 1 192 ? -11.215 -20.753 -1.780 1.00 72.19 192 VAL A O 1
ATOM 1535 N N . PRO A 1 193 ? -12.368 -18.984 -1.023 1.00 77.50 193 PRO A N 1
ATOM 1536 C CA . PRO A 1 193 ? -13.635 -19.487 -1.544 1.00 77.50 193 PRO A CA 1
ATOM 1537 C C . PRO A 1 193 ? -13.544 -19.794 -3.042 1.00 77.50 193 PRO A C 1
ATOM 1539 O O . PRO A 1 193 ? -13.040 -18.977 -3.815 1.00 77.50 193 PRO A O 1
ATOM 1542 N N . GLN A 1 194 ? -14.070 -20.950 -3.460 1.00 78.62 194 GLN A N 1
ATOM 1543 C CA . GLN A 1 194 ? -13.881 -21.497 -4.813 1.00 78.62 194 GLN A CA 1
ATOM 1544 C C . GLN A 1 194 ? -14.251 -20.506 -5.931 1.00 78.62 194 GLN A C 1
ATOM 1546 O O . GLN A 1 194 ? -13.577 -20.441 -6.957 1.00 78.62 194 GLN A O 1
ATOM 1551 N N . GLN A 1 195 ? -15.274 -19.680 -5.707 1.00 78.56 195 GLN A N 1
ATOM 1552 C CA . GLN A 1 195 ? -15.713 -18.626 -6.628 1.00 78.56 195 GLN A CA 1
ATOM 1553 C C . GLN A 1 195 ? -14.646 -17.549 -6.924 1.00 78.56 195 GLN A C 1
ATOM 1555 O O . GLN A 1 195 ? -14.722 -16.878 -7.948 1.00 78.56 195 GLN A O 1
ATOM 1560 N N . HIS A 1 196 ? -13.640 -17.387 -6.058 1.00 76.88 196 HIS A N 1
ATOM 1561 C CA . HIS A 1 196 ? -12.545 -16.425 -6.213 1.00 76.88 196 HIS A CA 1
ATOM 1562 C C . HIS A 1 196 ? -11.225 -17.076 -6.662 1.00 76.88 196 HIS A C 1
ATOM 1564 O O . HIS A 1 196 ? -10.276 -16.368 -6.990 1.00 76.88 196 HIS A O 1
ATOM 1570 N N . ALA A 1 197 ? -11.133 -18.409 -6.725 1.00 77.12 197 ALA A N 1
ATOM 1571 C CA . ALA A 1 197 ? -9.889 -19.094 -7.093 1.00 77.12 197 ALA A CA 1
ATOM 1572 C C . ALA A 1 197 ? -9.382 -18.676 -8.488 1.00 77.12 197 ALA A C 1
ATOM 1574 O O . ALA A 1 197 ? -8.189 -18.434 -8.681 1.00 77.12 197 ALA A O 1
ATOM 1575 N N . SER A 1 198 ? -10.296 -18.518 -9.449 1.00 77.38 198 SER A N 1
ATOM 1576 C CA . SER A 1 198 ? -9.972 -18.103 -10.819 1.00 77.38 198 SER A CA 1
ATOM 1577 C C . SER A 1 198 ? -9.413 -16.680 -10.892 1.00 77.38 198 SER A C 1
ATOM 1579 O O . SER A 1 198 ? -8.465 -16.439 -11.638 1.00 77.38 198 SER A O 1
ATOM 1581 N N . SER A 1 199 ? -9.958 -15.739 -10.111 1.00 75.25 199 SER A N 1
ATOM 1582 C CA . SER A 1 199 ? -9.469 -14.354 -10.091 1.00 75.25 199 SER A CA 1
ATOM 1583 C C . SER A 1 199 ? -8.119 -14.245 -9.387 1.00 75.25 199 SER A C 1
ATOM 1585 O O . SER A 1 199 ? -7.240 -13.537 -9.877 1.00 75.25 199 SER A O 1
ATOM 1587 N N . VAL A 1 200 ? -7.913 -15.008 -8.307 1.00 77.31 200 VAL A N 1
ATOM 1588 C CA . VAL A 1 200 ? -6.603 -15.136 -7.655 1.00 77.31 200 VAL A CA 1
ATOM 1589 C C . VAL A 1 200 ? -5.580 -15.670 -8.653 1.00 77.31 200 VAL A C 1
ATOM 1591 O O . VAL A 1 200 ? -4.568 -15.015 -8.881 1.00 77.31 200 VAL A O 1
ATOM 1594 N N . LYS A 1 201 ? -5.854 -16.803 -9.313 1.00 79.12 201 LYS A N 1
ATOM 1595 C CA . LYS A 1 201 ? -4.930 -17.376 -10.303 1.00 79.12 201 LYS A CA 1
ATOM 1596 C C . LYS A 1 201 ? -4.607 -16.381 -11.420 1.00 79.12 201 LYS A C 1
ATOM 1598 O O . LYS A 1 201 ? -3.435 -16.166 -11.707 1.00 79.12 201 LYS A O 1
ATOM 1603 N N . LYS A 1 202 ? -5.626 -15.738 -12.000 1.00 81.81 202 LYS A N 1
ATOM 1604 C CA . LYS A 1 202 ? -5.444 -14.729 -13.052 1.00 81.81 202 LYS A CA 1
ATOM 1605 C C . LYS A 1 202 ? -4.481 -13.628 -12.607 1.00 81.81 202 LYS A C 1
ATOM 1607 O O . LYS A 1 202 ? -3.567 -13.287 -13.346 1.00 81.81 202 LYS A O 1
ATOM 1612 N N . TRP A 1 203 ? -4.642 -13.110 -11.393 1.00 82.38 203 TRP A N 1
ATOM 1613 C CA . TRP A 1 203 ? -3.750 -12.076 -10.880 1.00 82.38 203 TRP A CA 1
ATOM 1614 C C . TRP A 1 203 ? -2.310 -12.566 -10.671 1.00 82.38 203 TRP A C 1
ATOM 1616 O O . TRP A 1 203 ? -1.362 -11.813 -10.886 1.00 82.38 203 TRP A O 1
ATOM 1626 N N . PHE A 1 204 ? -2.101 -13.825 -10.283 1.00 77.50 204 PHE A N 1
ATOM 1627 C CA . PHE A 1 204 ? -0.751 -14.398 -10.255 1.00 77.50 204 PHE A CA 1
ATOM 1628 C C . PHE A 1 204 ? -0.159 -14.534 -11.664 1.00 77.50 204 PHE A C 1
ATOM 1630 O O . PHE A 1 204 ? 1.041 -14.321 -11.836 1.00 77.50 204 PHE A O 1
ATOM 1637 N N . ASP A 1 205 ? -0.986 -14.783 -12.676 1.00 79.25 205 ASP A N 1
ATOM 1638 C CA . ASP A 1 205 ? -0.538 -14.880 -14.064 1.00 79.25 205 ASP A CA 1
ATOM 1639 C C . ASP A 1 205 ? -0.173 -13.490 -14.642 1.00 79.25 205 ASP A C 1
ATOM 1641 O O . ASP A 1 205 ? 0.919 -13.315 -15.182 1.00 79.25 205 ASP A O 1
ATOM 1645 N N . ASP A 1 206 ? -1.029 -12.470 -14.480 1.00 82.12 206 ASP A N 1
ATOM 1646 C CA . ASP A 1 206 ? -0.867 -11.167 -15.155 1.00 82.12 206 ASP A CA 1
ATOM 1647 C C . ASP A 1 206 ? -0.643 -9.950 -14.236 1.00 82.12 206 ASP A C 1
ATOM 1649 O O . ASP A 1 206 ? -0.158 -8.909 -14.684 1.00 82.12 206 ASP A O 1
ATOM 1653 N N . GLY A 1 207 ? -0.935 -10.058 -12.942 1.00 82.94 207 GLY A N 1
ATOM 1654 C CA . GLY A 1 207 ? -0.818 -8.966 -11.973 1.00 82.94 207 GLY A CA 1
ATOM 1655 C C . GLY A 1 207 ? -1.893 -7.885 -12.104 1.00 82.94 207 GLY A C 1
ATOM 1656 O O . GLY A 1 207 ? -1.697 -6.785 -11.594 1.00 82.94 207 GLY A O 1
ATOM 1657 N N . VAL A 1 208 ? -3.007 -8.150 -12.788 1.00 85.56 208 VAL A N 1
ATOM 1658 C CA . VAL A 1 208 ? -4.014 -7.137 -13.127 1.00 85.56 208 VAL A CA 1
ATOM 1659 C C . VAL A 1 208 ? -5.299 -7.328 -12.323 1.00 85.56 208 VAL A C 1
ATOM 1661 O O . VAL A 1 208 ? -5.969 -8.355 -12.446 1.00 85.56 208 VAL A O 1
ATOM 1664 N N . ILE A 1 209 ? -5.680 -6.299 -11.557 1.00 84.31 209 ILE A N 1
ATOM 1665 C CA . ILE A 1 209 ? -7.018 -6.161 -10.954 1.00 84.31 209 ILE A CA 1
ATOM 1666 C C . ILE A 1 209 ? -7.607 -4.831 -11.410 1.00 84.31 209 ILE A C 1
ATOM 1668 O O . ILE A 1 209 ? -7.153 -3.775 -10.978 1.00 84.31 209 ILE A O 1
ATOM 1672 N N . LEU A 1 210 ? -8.615 -4.890 -12.279 1.00 81.00 210 LEU A N 1
ATOM 1673 C CA . LEU A 1 210 ? -9.345 -3.720 -12.761 1.00 81.00 210 LEU A CA 1
ATOM 1674 C C . LEU A 1 210 ? -10.825 -3.864 -12.385 1.00 81.00 210 LEU A C 1
ATOM 1676 O O . LEU A 1 210 ? -11.348 -4.977 -12.447 1.00 81.00 210 LEU A O 1
ATOM 1680 N N . PRO A 1 211 ? -11.506 -2.775 -11.999 1.00 73.75 211 PRO A N 1
ATOM 1681 C CA . PRO A 1 211 ? -12.954 -2.787 -11.857 1.00 73.75 211 PRO A CA 1
ATOM 1682 C C . PRO A 1 211 ? -13.627 -2.930 -13.232 1.00 73.75 211 PRO A C 1
ATOM 1684 O O . PRO A 1 211 ? -13.165 -2.338 -14.207 1.00 73.75 211 PRO A O 1
ATOM 1687 N N . ASP A 1 212 ? -14.750 -3.654 -13.294 1.00 59.81 212 ASP A N 1
ATOM 1688 C CA . ASP A 1 212 ? -15.478 -4.010 -14.531 1.00 59.81 212 ASP A CA 1
ATOM 1689 C C . ASP A 1 212 ? -15.951 -2.809 -15.388 1.00 59.81 212 ASP A C 1
ATOM 1691 O O . ASP A 1 212 ? -16.417 -2.989 -16.511 1.00 59.81 212 ASP A O 1
ATOM 1695 N N . ALA A 1 213 ? -15.835 -1.573 -14.888 1.00 49.03 213 ALA A N 1
ATOM 1696 C CA . ALA A 1 213 ? -16.476 -0.379 -15.441 1.00 49.03 213 ALA A CA 1
ATOM 1697 C C . ALA A 1 213 ? -15.593 0.530 -16.325 1.00 49.03 213 ALA A C 1
ATOM 1699 O O . ALA A 1 213 ? -16.083 1.561 -16.789 1.00 49.03 213 ALA A O 1
ATOM 1700 N N . HIS A 1 214 ? -14.318 0.214 -16.579 1.00 51.84 214 HIS A N 1
ATOM 1701 C CA . HIS A 1 214 ? -13.460 1.110 -17.373 1.00 51.84 214 HIS A CA 1
ATOM 1702 C C . HIS A 1 214 ? -13.433 0.725 -18.858 1.00 51.84 214 HIS A C 1
ATOM 1704 O O . HIS A 1 214 ? -12.856 -0.280 -19.258 1.00 51.84 214 HIS A O 1
ATOM 1710 N N . ALA A 1 215 ? -14.023 1.574 -19.704 1.00 46.25 215 ALA A N 1
ATOM 1711 C CA . ALA A 1 215 ? -13.969 1.454 -21.168 1.00 46.25 215 ALA A CA 1
ATOM 1712 C C . ALA A 1 215 ? -12.536 1.576 -21.740 1.00 46.25 215 ALA A C 1
ATOM 1714 O O . ALA A 1 215 ? -12.282 1.182 -22.876 1.00 46.25 215 ALA A O 1
ATOM 1715 N N . GLU A 1 216 ? -11.586 2.073 -20.940 1.00 55.56 216 GLU A N 1
ATOM 1716 C CA . GLU A 1 216 ? -10.159 2.198 -21.257 1.00 55.56 216 GLU A CA 1
ATOM 1717 C C . GLU A 1 216 ? -9.314 1.256 -20.376 1.00 55.56 216 GLU A C 1
ATOM 1719 O O . GLU A 1 216 ? -8.422 1.677 -19.642 1.00 55.56 216 GLU A O 1
ATOM 1724 N N . ASN A 1 217 ? -9.586 -0.049 -20.442 1.00 63.91 217 ASN A N 1
ATOM 1725 C CA . ASN A 1 217 ? -8.847 -1.086 -19.702 1.00 63.91 217 ASN A CA 1
ATOM 1726 C C . ASN A 1 217 ? -7.422 -1.358 -20.229 1.00 63.91 217 ASN A C 1
ATOM 1728 O O . ASN A 1 217 ? -6.782 -2.336 -19.836 1.00 63.91 217 ASN A O 1
ATOM 1732 N N . THR A 1 218 ? -6.896 -0.513 -21.118 1.00 84.25 218 THR A N 1
ATOM 1733 C CA . THR A 1 218 ? -5.540 -0.680 -21.643 1.00 84.25 218 THR A CA 1
ATOM 1734 C C . THR A 1 218 ? -4.521 -0.274 -20.583 1.00 84.25 218 THR A C 1
ATOM 1736 O O . THR A 1 218 ? -4.255 0.908 -20.341 1.00 84.25 218 THR A O 1
ATOM 1739 N N . VAL A 1 219 ? -3.917 -1.278 -19.955 1.00 89.88 219 VAL A N 1
ATOM 1740 C CA . VAL A 1 219 ? -2.768 -1.097 -19.070 1.00 89.88 219 VAL A CA 1
ATOM 1741 C C . VAL A 1 219 ? -1.563 -0.621 -19.881 1.00 89.88 219 VAL A C 1
ATOM 1743 O O . VAL A 1 219 ? -1.253 -1.151 -20.944 1.00 89.88 219 VAL A O 1
ATOM 1746 N N . THR A 1 220 ? -0.902 0.432 -19.406 1.00 93.62 220 THR A N 1
ATOM 1747 C CA . THR A 1 220 ? 0.214 1.078 -20.130 1.00 93.62 220 THR A CA 1
ATOM 1748 C C . THR A 1 220 ? 1.442 1.294 -19.258 1.00 93.62 220 THR A C 1
ATOM 1750 O O . THR A 1 220 ? 2.516 1.592 -19.780 1.00 93.62 220 THR A O 1
ATOM 1753 N N . HIS A 1 221 ? 1.299 1.152 -17.939 1.00 94.38 221 HIS A N 1
ATOM 1754 C CA . HIS A 1 221 ? 2.367 1.381 -16.977 1.00 94.38 221 HIS A CA 1
ATOM 1755 C C . HIS A 1 221 ? 2.381 0.280 -15.921 1.00 94.38 221 HIS A C 1
ATOM 1757 O O . HIS A 1 221 ? 1.333 -0.207 -15.510 1.00 94.38 221 HIS A O 1
ATOM 1763 N N . TYR A 1 222 ? 3.560 -0.076 -15.434 1.00 92.69 222 TYR A N 1
ATOM 1764 C CA . TYR A 1 222 ? 3.711 -0.841 -14.206 1.00 92.69 222 TYR A CA 1
ATOM 1765 C C . TYR A 1 222 ? 3.513 0.055 -12.981 1.00 92.69 222 TYR A C 1
ATOM 1767 O O . TYR A 1 222 ? 3.722 1.268 -13.018 1.00 92.69 222 TYR A O 1
ATOM 1775 N N . ASN A 1 223 ? 3.104 -0.554 -11.878 1.00 92.81 223 ASN A N 1
ATOM 1776 C CA . ASN A 1 223 ? 2.916 0.099 -10.599 1.00 92.81 223 ASN A CA 1
ATOM 1777 C C . ASN A 1 223 ? 4.217 0.011 -9.787 1.00 92.81 223 ASN A C 1
ATOM 1779 O O . ASN A 1 223 ? 4.518 -1.056 -9.238 1.00 92.81 223 ASN A O 1
ATOM 1783 N N . PRO A 1 224 ? 4.976 1.113 -9.642 1.00 90.25 224 PRO A N 1
ATOM 1784 C CA . PRO A 1 224 ? 6.240 1.085 -8.921 1.00 90.25 224 PRO A CA 1
ATOM 1785 C C . PRO A 1 224 ? 6.053 0.782 -7.433 1.00 90.25 224 PRO A C 1
ATOM 1787 O O . PRO A 1 224 ? 7.006 0.401 -6.783 1.00 90.25 224 PRO A O 1
ATOM 1790 N N . THR A 1 225 ? 4.851 0.873 -6.857 1.00 89.69 225 THR A N 1
ATOM 1791 C CA . THR A 1 225 ? 4.646 0.589 -5.421 1.00 89.69 225 THR A CA 1
ATOM 1792 C C . THR A 1 225 ? 4.727 -0.899 -5.071 1.00 89.69 225 THR A C 1
ATOM 1794 O O . THR A 1 225 ? 4.740 -1.262 -3.890 1.00 89.69 225 THR A O 1
ATOM 1797 N N . PHE A 1 226 ? 4.769 -1.776 -6.078 1.00 83.06 226 PHE A N 1
ATOM 1798 C CA . PHE A 1 226 ? 5.098 -3.192 -5.905 1.00 83.06 226 PHE A CA 1
ATOM 1799 C C . PHE A 1 226 ? 6.616 -3.413 -5.787 1.00 83.06 226 PHE A C 1
ATOM 1801 O O . PHE A 1 226 ? 7.038 -4.507 -5.409 1.00 83.06 226 PHE A O 1
ATOM 1808 N N . THR A 1 227 ? 7.416 -2.356 -5.992 1.00 75.19 227 THR A N 1
ATOM 1809 C CA . THR A 1 227 ? 8.856 -2.354 -5.751 1.00 75.19 227 THR A CA 1
ATOM 1810 C C . THR A 1 227 ? 9.202 -2.225 -4.241 1.00 75.19 227 THR A C 1
ATOM 1812 O O . THR A 1 227 ? 8.498 -1.560 -3.479 1.00 75.19 227 THR A O 1
ATOM 1815 N N . GLY A 1 228 ? 10.255 -2.903 -3.781 1.00 66.12 228 GLY A N 1
ATOM 1816 C CA . GLY A 1 228 ? 10.906 -2.944 -2.476 1.00 66.12 228 GLY A CA 1
ATOM 1817 C C . GLY A 1 228 ? 12.448 -2.941 -2.582 1.00 66.12 228 GLY A C 1
ATOM 1818 O O . GLY A 1 228 ? 13.037 -2.489 -3.568 1.00 66.12 228 GLY A O 1
ATOM 1819 N N . ARG A 1 229 ? 13.126 -3.417 -1.528 1.00 59.62 22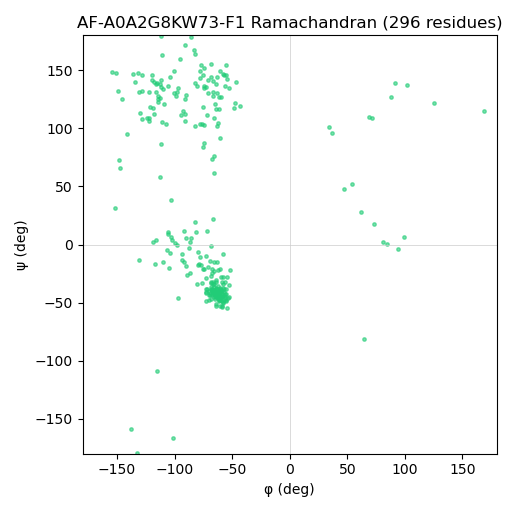9 ARG A N 1
ATOM 1820 C CA . ARG A 1 229 ? 14.594 -3.336 -1.390 1.00 59.62 229 ARG A CA 1
ATOM 1821 C C . ARG A 1 229 ? 15.377 -4.359 -2.214 1.00 59.62 229 ARG A C 1
ATOM 1823 O O . ARG A 1 229 ? 14.959 -5.496 -2.396 1.00 59.62 229 ARG A O 1
ATOM 1830 N N . GLY A 1 230 ? 16.581 -3.936 -2.609 1.00 47.03 230 GLY A N 1
ATOM 1831 C CA . GLY A 1 230 ? 17.637 -4.753 -3.198 1.00 47.03 230 GLY A CA 1
ATOM 1832 C C . GLY A 1 230 ? 18.065 -5.951 -2.344 1.00 47.03 230 GLY A C 1
ATOM 1833 O O . GLY A 1 230 ? 18.306 -5.795 -1.147 1.00 47.03 230 GLY A O 1
ATOM 1834 N N . TRP A 1 231 ? 18.249 -7.135 -2.943 1.00 33.91 231 TRP A N 1
ATOM 1835 C CA . TRP A 1 231 ? 18.884 -8.266 -2.254 1.00 33.91 231 TRP A CA 1
ATOM 1836 C C . TRP A 1 231 ? 20.339 -7.920 -1.891 1.00 33.91 231 TRP A C 1
ATOM 1838 O O . TRP A 1 231 ? 21.107 -7.454 -2.733 1.00 33.91 231 TRP A O 1
ATOM 1848 N N . GLY A 1 232 ? 20.725 -8.149 -0.631 1.00 37.75 232 GLY A N 1
ATOM 1849 C CA . GLY A 1 232 ? 22.083 -7.898 -0.129 1.00 37.75 232 GLY A CA 1
ATOM 1850 C C . GLY A 1 232 ? 22.305 -6.535 0.535 1.00 37.75 232 GLY A C 1
ATOM 1851 O O . GLY A 1 232 ? 23.377 -6.320 1.107 1.00 37.75 232 GLY A O 1
ATOM 1852 N N . ASP A 1 233 ? 21.305 -5.650 0.550 1.00 40.66 233 ASP A N 1
ATOM 1853 C CA . ASP A 1 233 ? 21.334 -4.447 1.383 1.00 40.66 233 ASP A CA 1
ATOM 1854 C C . ASP A 1 233 ? 21.055 -4.847 2.836 1.00 40.66 233 ASP A C 1
ATOM 1856 O O . ASP A 1 233 ? 19.922 -4.857 3.318 1.00 40.66 233 ASP A O 1
ATOM 1860 N N . LYS A 1 234 ? 22.117 -5.268 3.533 1.00 35.38 234 LYS A N 1
ATOM 1861 C CA . LYS A 1 234 ? 22.054 -5.582 4.962 1.00 35.38 234 LYS A CA 1
ATOM 1862 C C . LYS A 1 234 ? 21.494 -4.379 5.713 1.00 35.38 234 LYS A C 1
ATOM 1864 O O . LYS A 1 234 ? 21.877 -3.239 5.448 1.00 35.38 234 LYS A O 1
ATOM 1869 N N . HIS A 1 235 ? 20.677 -4.648 6.730 1.00 39.41 235 HIS A N 1
ATOM 1870 C CA . HIS A 1 235 ? 20.492 -3.697 7.813 1.00 39.41 235 HIS A CA 1
ATOM 1871 C C . HIS A 1 235 ? 21.878 -3.222 8.259 1.00 39.41 235 HIS A C 1
ATOM 1873 O O . HIS A 1 235 ? 22.707 -4.030 8.684 1.00 39.41 235 HIS A O 1
ATOM 1879 N N . ALA A 1 236 ? 22.135 -1.917 8.196 1.00 33.38 236 ALA A N 1
ATOM 1880 C CA . ALA A 1 236 ? 23.039 -1.339 9.169 1.00 33.38 236 ALA A CA 1
ATOM 1881 C C . ALA A 1 236 ? 22.372 -1.602 10.525 1.00 33.38 236 ALA A C 1
ATOM 1883 O O . ALA A 1 236 ? 21.491 -0.855 10.951 1.00 33.38 236 ALA A O 1
ATOM 1884 N N . GLU A 1 237 ? 22.707 -2.731 11.155 1.00 31.77 237 GLU A N 1
ATOM 1885 C CA . GLU A 1 237 ? 22.467 -2.920 12.575 1.00 31.77 237 GLU A CA 1
ATOM 1886 C C . GLU A 1 237 ? 23.003 -1.660 13.243 1.00 31.77 237 GLU A C 1
ATOM 1888 O O . GLU A 1 237 ? 24.192 -1.351 13.128 1.00 31.77 237 GLU A O 1
ATOM 1893 N N . ALA A 1 238 ? 22.121 -0.904 13.893 1.00 31.98 238 ALA A N 1
ATOM 1894 C CA . ALA A 1 238 ? 22.501 0.231 14.710 1.00 31.98 238 ALA A CA 1
ATOM 1895 C C . ALA A 1 238 ? 23.258 -0.293 15.940 1.00 31.98 238 ALA A C 1
ATOM 1897 O O . ALA A 1 238 ? 22.745 -0.336 17.058 1.00 31.98 238 ALA A O 1
ATOM 1898 N N . LYS A 1 239 ? 24.497 -0.735 15.723 1.00 31.08 239 LYS A N 1
ATOM 1899 C CA . LYS A 1 239 ? 25.482 -0.934 16.768 1.00 31.08 239 LYS A CA 1
ATOM 1900 C C . LYS A 1 239 ? 25.995 0.439 17.153 1.00 31.08 239 LYS A C 1
ATOM 1902 O O . LYS A 1 239 ? 26.828 1.025 16.475 1.00 31.08 239 LYS A O 1
ATOM 1907 N N . GLY A 1 240 ? 25.517 0.905 18.295 1.00 30.92 240 GLY A N 1
ATOM 1908 C CA . GLY A 1 240 ? 26.167 1.979 19.022 1.00 30.92 240 GLY A CA 1
ATOM 1909 C C . GLY A 1 240 ? 25.671 3.371 18.657 1.00 30.92 240 GLY A C 1
ATOM 1910 O O . GLY A 1 240 ? 25.401 3.722 17.516 1.00 30.92 240 GLY A O 1
ATOM 1911 N N . LYS A 1 241 ? 25.538 4.160 19.717 1.00 40.22 241 LYS A N 1
ATOM 1912 C CA . LYS A 1 241 ? 25.201 5.578 19.745 1.00 40.22 241 LYS A CA 1
ATOM 1913 C C . LYS A 1 241 ? 25.970 6.358 18.661 1.00 40.22 241 LYS A C 1
ATOM 1915 O O . LYS A 1 241 ? 27.189 6.450 18.740 1.00 40.22 241 LYS A O 1
ATOM 1920 N N . GLY A 1 242 ? 25.257 6.991 17.725 1.00 33.81 242 GLY A N 1
ATOM 1921 C CA . GLY A 1 242 ? 25.798 8.075 16.894 1.00 33.81 242 GLY A CA 1
ATOM 1922 C C . GLY A 1 242 ? 25.681 7.897 15.374 1.00 33.81 242 GLY A C 1
ATOM 1923 O O . GLY A 1 242 ? 26.283 7.004 14.800 1.00 33.81 242 GLY A O 1
ATOM 1924 N N . LYS A 1 243 ? 25.000 8.876 14.757 1.00 29.92 243 LYS A N 1
ATOM 1925 C CA . LYS A 1 243 ? 24.894 9.226 13.323 1.00 29.92 243 LYS A CA 1
ATOM 1926 C C . LYS A 1 243 ? 24.085 8.290 12.408 1.00 29.92 243 LYS A C 1
ATOM 1928 O O . LYS A 1 243 ? 24.517 7.216 12.014 1.00 29.92 243 LYS A O 1
ATOM 1933 N N . LEU A 1 244 ? 22.925 8.819 12.002 1.00 31.81 244 LEU A N 1
ATOM 1934 C CA . LEU A 1 244 ? 22.160 8.418 10.819 1.00 31.81 244 LEU A CA 1
ATOM 1935 C C . LEU A 1 244 ? 23.081 8.296 9.582 1.00 31.81 244 LEU A C 1
ATOM 1937 O O . LEU A 1 244 ? 23.942 9.169 9.412 1.00 31.81 244 LEU A O 1
ATOM 1941 N N . PRO A 1 245 ? 22.890 7.276 8.721 1.00 33.19 245 PRO A N 1
ATOM 1942 C CA . PRO A 1 245 ? 23.618 7.145 7.461 1.00 33.19 245 PRO A CA 1
ATOM 1943 C C . PRO A 1 245 ? 23.419 8.382 6.591 1.00 33.19 245 PRO A C 1
ATOM 1945 O O . PRO A 1 245 ? 22.356 9.010 6.613 1.00 33.19 245 PRO A O 1
ATOM 1948 N N . LYS A 1 246 ? 24.450 8.756 5.837 1.00 38.50 246 LYS A N 1
ATOM 1949 C CA . LYS A 1 246 ? 24.354 9.896 4.929 1.00 38.50 246 LYS A CA 1
ATOM 1950 C C . LYS A 1 246 ? 23.689 9.439 3.636 1.00 38.50 246 LYS A C 1
ATOM 1952 O O . LYS A 1 246 ? 24.016 8.391 3.098 1.00 38.50 246 LYS A O 1
ATOM 1957 N N . LEU A 1 247 ? 22.809 10.286 3.107 1.00 36.91 247 LEU A N 1
ATOM 1958 C CA . LEU A 1 247 ? 22.062 10.091 1.856 1.00 36.91 247 LEU A CA 1
ATOM 1959 C C . LEU A 1 247 ? 22.950 9.736 0.641 1.00 36.91 247 LEU A C 1
ATOM 1961 O O . LEU A 1 247 ? 22.477 9.138 -0.317 1.00 36.91 247 LEU A O 1
ATOM 1965 N N . SER A 1 248 ? 24.245 10.066 0.698 1.00 36.09 248 SER A N 1
ATOM 1966 C CA . SER A 1 248 ? 25.255 9.681 -0.295 1.00 36.09 248 SER A CA 1
ATOM 1967 C C . SER A 1 248 ? 25.459 8.165 -0.423 1.00 36.09 248 SER A C 1
ATOM 1969 O O . SER A 1 248 ? 25.925 7.692 -1.459 1.00 36.09 248 SER A O 1
ATOM 1971 N N . ASP A 1 249 ? 25.095 7.401 0.608 1.00 40.59 249 ASP A N 1
ATOM 1972 C CA . ASP A 1 249 ? 25.179 5.938 0.613 1.00 40.59 249 ASP A CA 1
ATOM 1973 C C . ASP A 1 249 ? 23.989 5.303 -0.137 1.00 40.59 249 ASP A C 1
ATOM 1975 O O . ASP A 1 249 ? 24.062 4.154 -0.566 1.00 40.59 249 ASP A O 1
ATOM 1979 N N . VAL A 1 250 ? 22.913 6.073 -0.355 1.00 40.25 250 VAL A N 1
ATOM 1980 C CA . VAL A 1 250 ? 21.677 5.655 -1.045 1.00 40.25 250 VAL A CA 1
ATOM 1981 C C . VAL A 1 250 ? 21.723 5.993 -2.547 1.00 40.25 250 VAL A C 1
ATOM 1983 O O . VAL A 1 250 ? 20.953 5.465 -3.341 1.00 40.25 250 VAL A O 1
ATOM 1986 N N . SER A 1 251 ? 22.674 6.826 -2.984 1.00 37.81 251 SER A N 1
ATOM 1987 C CA . SER A 1 251 ? 22.695 7.408 -4.336 1.00 37.81 251 SER A CA 1
ATOM 1988 C C . SER A 1 251 ? 23.375 6.585 -5.444 1.00 37.81 251 SER A C 1
ATOM 1990 O O . SER A 1 251 ? 23.343 7.009 -6.596 1.00 37.81 251 SER A O 1
ATOM 1992 N N . ASN A 1 252 ? 23.966 5.416 -5.159 1.00 38.31 252 ASN A N 1
ATOM 1993 C CA . ASN A 1 252 ? 24.763 4.676 -6.160 1.00 38.31 252 ASN A CA 1
ATOM 1994 C C . ASN A 1 252 ? 24.114 3.416 -6.754 1.00 38.31 252 ASN A C 1
ATOM 1996 O O . ASN A 1 252 ? 24.786 2.669 -7.466 1.00 38.31 252 ASN A O 1
ATOM 2000 N N . ARG A 1 253 ? 22.820 3.158 -6.535 1.00 38.59 253 ARG A N 1
ATOM 2001 C CA . ARG A 1 253 ? 22.151 2.002 -7.155 1.00 38.59 253 ARG A CA 1
ATOM 2002 C C . ARG A 1 253 ? 20.847 2.401 -7.833 1.00 38.59 253 ARG A C 1
ATOM 2004 O O . ARG A 1 253 ? 19.871 2.737 -7.181 1.00 38.59 253 ARG A O 1
ATOM 2011 N N . ARG A 1 254 ? 20.828 2.288 -9.166 1.00 45.69 254 ARG A N 1
ATOM 2012 C CA . ARG A 1 254 ? 19.623 2.288 -10.018 1.00 45.69 254 ARG A CA 1
ATOM 2013 C C . ARG A 1 254 ? 18.751 1.038 -9.734 1.00 45.69 254 ARG A C 1
ATOM 2015 O O . ARG A 1 254 ? 18.626 0.180 -10.607 1.00 45.69 254 ARG A O 1
ATOM 2022 N N . GLY A 1 255 ? 18.240 0.868 -8.509 1.00 38.62 255 GLY A N 1
ATOM 2023 C CA . GLY A 1 255 ? 17.830 -0.442 -7.977 1.00 38.62 255 GLY A CA 1
ATOM 2024 C C . GLY A 1 255 ? 16.642 -0.427 -7.017 1.00 38.62 255 GLY A C 1
ATOM 2025 O O . GLY A 1 255 ? 16.789 -0.787 -5.853 1.00 38.62 255 GLY A O 1
ATOM 2026 N N . LEU A 1 256 ? 15.462 -0.072 -7.520 1.00 33.25 256 LEU A N 1
ATOM 2027 C CA . LEU A 1 256 ? 14.208 -0.547 -6.933 1.00 33.25 256 LEU A CA 1
ATOM 2028 C C . LEU A 1 256 ? 14.024 -2.019 -7.358 1.00 33.25 256 LEU A C 1
ATOM 2030 O O . LEU A 1 256 ? 13.983 -2.263 -8.560 1.00 33.25 256 LEU A O 1
ATOM 2034 N N . LEU A 1 257 ? 13.977 -2.968 -6.412 1.00 38.97 257 LEU A N 1
ATOM 2035 C CA . LEU A 1 257 ? 13.560 -4.375 -6.645 1.00 38.97 257 LEU A CA 1
ATOM 2036 C C . LEU A 1 257 ? 12.123 -4.549 -6.157 1.00 38.97 257 LEU A C 1
ATOM 2038 O O . LEU A 1 257 ? 11.508 -3.544 -5.939 1.00 38.97 257 LEU A O 1
ATOM 2042 N N . MET A 1 258 ? 11.527 -5.725 -5.973 1.00 33.72 258 MET A N 1
ATOM 2043 C CA . MET A 1 258 ? 10.137 -5.899 -5.479 1.00 33.72 258 MET A CA 1
ATOM 2044 C C . MET A 1 258 ? 10.051 -6.039 -3.924 1.00 33.72 258 MET A C 1
ATOM 2046 O O . MET A 1 258 ? 11.102 -6.083 -3.293 1.00 33.72 258 MET A O 1
ATOM 2050 N N . ARG A 1 259 ? 8.878 -6.047 -3.243 1.00 33.41 259 ARG A N 1
ATOM 2051 C CA . ARG A 1 259 ? 8.746 -6.061 -1.737 1.00 33.41 259 ARG A CA 1
ATOM 2052 C C . ARG A 1 259 ? 8.312 -7.377 -1.025 1.00 33.41 259 ARG A C 1
ATOM 2054 O O . ARG A 1 259 ? 7.380 -8.000 -1.501 1.00 33.41 259 ARG A O 1
ATOM 2061 N N . ASP A 1 260 ? 8.940 -7.784 0.105 1.00 35.47 260 ASP A N 1
ATOM 2062 C CA . ASP A 1 260 ? 8.636 -8.997 0.937 1.00 35.47 260 ASP A CA 1
ATOM 2063 C C . ASP A 1 260 ? 8.068 -8.640 2.331 1.00 35.47 260 ASP A C 1
ATOM 2065 O O . ASP A 1 260 ? 8.564 -7.724 2.978 1.00 35.47 260 ASP A O 1
ATOM 2069 N N . PHE A 1 261 ? 7.091 -9.402 2.834 1.00 36.09 261 PHE A N 1
ATOM 2070 C CA . PHE A 1 261 ? 6.336 -9.129 4.072 1.00 36.09 261 PHE A CA 1
ATOM 2071 C C . PHE A 1 261 ? 6.457 -10.187 5.173 1.00 36.09 261 PHE A C 1
ATOM 2073 O O . PHE A 1 261 ? 5.773 -10.096 6.189 1.00 36.09 261 PHE A O 1
ATOM 2080 N N . ARG A 1 262 ? 7.249 -11.245 4.977 1.00 34.84 262 ARG A N 1
ATOM 2081 C CA . ARG A 1 262 ? 7.039 -12.497 5.730 1.00 34.84 262 ARG A CA 1
ATOM 2082 C C . ARG A 1 262 ? 8.183 -12.909 6.657 1.00 34.84 262 ARG A C 1
ATOM 2084 O O . ARG A 1 262 ? 8.088 -13.975 7.259 1.00 34.84 262 ARG A O 1
ATOM 2091 N N . LYS A 1 263 ? 9.251 -12.112 6.806 1.00 33.19 263 LYS A N 1
ATOM 2092 C CA . LYS A 1 263 ? 10.387 -12.462 7.680 1.00 33.19 263 LYS A CA 1
ATOM 2093 C C . LYS A 1 263 ? 10.977 -11.280 8.454 1.00 33.19 263 LYS A C 1
ATOM 2095 O O . LYS A 1 263 ? 11.905 -10.610 8.019 1.00 33.19 263 LYS A O 1
ATOM 2100 N N . GLY A 1 264 ? 10.494 -11.128 9.679 1.00 34.28 264 GLY A N 1
ATOM 2101 C CA . GLY A 1 264 ? 11.315 -10.886 10.863 1.00 34.28 264 GLY A CA 1
ATOM 2102 C C . GLY A 1 264 ? 11.036 -12.052 11.809 1.00 34.28 264 GLY A C 1
ATOM 2103 O O . GLY A 1 264 ? 9.937 -12.599 11.772 1.00 34.28 264 GLY A O 1
ATOM 2104 N N . GLY A 1 265 ? 1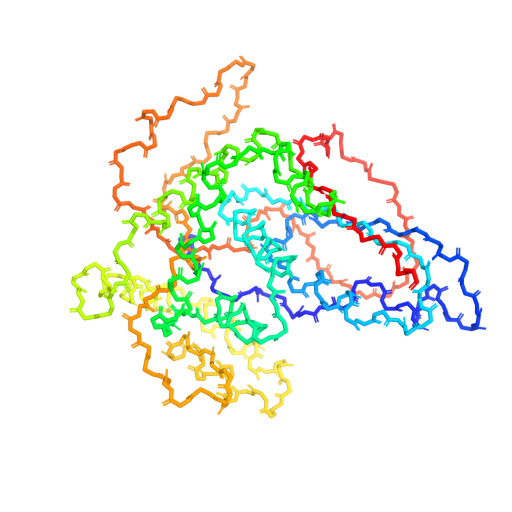2.018 -12.511 12.581 1.00 29.28 265 GLY A N 1
ATOM 2105 C CA . GLY A 1 265 ? 11.851 -13.648 13.487 1.00 29.28 265 GLY A CA 1
ATOM 2106 C C . GLY A 1 265 ? 10.879 -13.366 14.634 1.00 29.28 265 GLY A C 1
ATOM 2107 O O . GLY A 1 265 ? 11.319 -13.196 15.763 1.00 29.28 265 GLY A O 1
ATOM 2108 N N . GLU A 1 266 ? 9.579 -13.371 14.357 1.00 33.88 266 GLU A N 1
ATOM 2109 C CA . GLU A 1 266 ? 8.528 -13.461 15.362 1.00 33.88 266 GLU A CA 1
ATOM 2110 C C . GLU A 1 266 ? 7.663 -14.680 15.047 1.00 33.88 266 GLU A C 1
ATOM 2112 O O . GLU A 1 266 ? 6.899 -14.732 14.084 1.00 33.88 266 GLU A O 1
ATOM 2117 N N . SER A 1 267 ? 7.840 -15.717 15.857 1.00 27.11 267 SER A N 1
ATOM 2118 C CA . SER A 1 267 ? 6.957 -16.871 15.901 1.00 27.11 267 SER A CA 1
ATOM 2119 C C . SER A 1 267 ? 5.570 -16.423 16.361 1.00 27.11 267 SER A C 1
ATOM 2121 O O . SER A 1 267 ? 5.347 -16.238 17.554 1.00 27.11 267 SER A O 1
ATOM 2123 N N . CYS A 1 268 ? 4.639 -16.286 15.421 1.00 27.78 268 CYS A N 1
ATOM 2124 C CA . CYS A 1 268 ? 3.213 -16.155 15.696 1.00 27.78 268 CYS A CA 1
ATOM 2125 C C . CYS A 1 268 ? 2.446 -17.187 14.863 1.00 27.78 268 CYS A C 1
ATOM 2127 O O . CYS A 1 268 ? 2.337 -17.074 13.646 1.00 27.78 268 CYS A O 1
ATOM 2129 N N . CYS A 1 269 ? 1.927 -18.210 15.540 1.00 23.42 269 CYS A N 1
ATOM 2130 C CA . CYS A 1 269 ? 0.926 -19.160 15.054 1.00 23.42 269 CYS A CA 1
ATOM 2131 C C . CYS A 1 269 ? 0.172 -19.729 16.268 1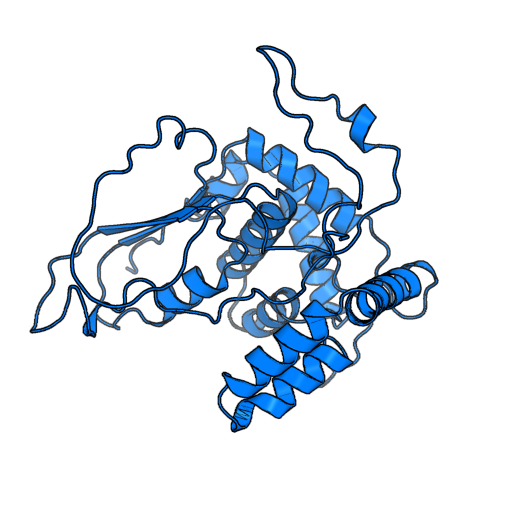.00 23.42 269 CYS A C 1
ATOM 2133 O O . CYS A 1 269 ? 0.815 -20.000 17.282 1.00 23.42 269 CYS A O 1
ATOM 2135 N N . PRO A 1 270 ? -1.116 -20.085 16.150 1.00 28.03 270 PRO A N 1
ATOM 2136 C CA . PRO A 1 270 ? -2.205 -19.428 15.439 1.00 28.03 270 PRO A CA 1
ATOM 2137 C C . PRO A 1 270 ? -3.232 -18.846 16.432 1.00 28.03 270 PRO A C 1
ATOM 2139 O O . PRO A 1 270 ? -3.313 -19.247 17.593 1.00 28.03 270 PRO A O 1
ATOM 2142 N N . PHE A 1 271 ? -4.073 -17.930 15.951 1.00 31.72 271 PHE A N 1
ATOM 2143 C CA . PHE A 1 271 ? -5.301 -17.564 16.649 1.00 31.72 271 PHE A CA 1
ATOM 2144 C C . PHE A 1 271 ? -6.211 -18.790 16.737 1.00 31.72 271 PHE A C 1
ATOM 2146 O O . PHE A 1 271 ? -6.867 -19.160 15.765 1.00 31.72 271 PHE A O 1
ATOM 2153 N N . ASN A 1 272 ? -6.284 -19.397 17.921 1.00 24.42 272 ASN A N 1
ATOM 2154 C CA . ASN A 1 272 ? -7.531 -19.999 18.348 1.00 24.42 272 ASN A CA 1
ATOM 2155 C C . ASN A 1 272 ? -7.723 -19.966 19.866 1.00 24.42 272 ASN A C 1
ATOM 2157 O O . ASN A 1 272 ? -6.872 -20.388 20.640 1.00 24.42 272 ASN A O 1
ATOM 2161 N N . GLN A 1 273 ? -8.931 -19.521 20.210 1.00 28.08 273 GLN A N 1
ATOM 2162 C CA . GLN A 1 273 ? -9.621 -19.565 21.494 1.00 28.08 273 GLN A CA 1
ATOM 2163 C C . GLN A 1 273 ? -9.094 -18.704 22.660 1.00 28.08 273 GLN A C 1
ATOM 2165 O O . GLN A 1 273 ? -8.186 -19.081 23.388 1.00 28.08 273 GLN A O 1
ATOM 2170 N N . ARG A 1 274 ? -9.917 -17.682 22.953 1.00 27.55 274 ARG A N 1
ATOM 2171 C CA . ARG A 1 274 ? -10.255 -17.130 24.282 1.00 27.55 274 ARG A CA 1
ATOM 2172 C C . ARG A 1 274 ? -9.342 -16.037 24.852 1.00 27.55 274 ARG A C 1
ATOM 2174 O O . ARG A 1 274 ? -8.152 -16.218 25.043 1.00 27.55 274 ARG A O 1
ATOM 2181 N N . VAL A 1 275 ? -10.017 -14.943 25.225 1.00 40.22 275 VAL A N 1
ATOM 2182 C CA . VAL A 1 275 ? -9.851 -14.153 26.459 1.00 40.22 275 VAL A CA 1
ATOM 2183 C C . VAL A 1 275 ? -8.411 -14.017 26.964 1.00 40.22 275 VAL A C 1
ATOM 2185 O O . VAL A 1 275 ? -7.960 -14.860 27.730 1.00 40.22 275 VAL A O 1
ATOM 2188 N N . ALA A 1 276 ? -7.741 -12.913 26.619 1.00 28.45 276 ALA A N 1
ATOM 2189 C CA . ALA A 1 276 ? -6.926 -12.107 27.541 1.00 28.45 276 ALA A CA 1
ATOM 2190 C C . ALA A 1 276 ? -6.073 -11.089 26.770 1.00 28.45 276 ALA A C 1
ATOM 2192 O O . ALA A 1 276 ? -5.109 -11.444 26.096 1.00 28.45 276 ALA A O 1
ATOM 2193 N N . VAL A 1 277 ? -6.354 -9.802 26.975 1.00 30.95 277 VAL A N 1
ATOM 2194 C CA . VAL A 1 277 ? -5.321 -8.764 26.891 1.00 30.95 277 VAL A CA 1
ATOM 2195 C C . VAL A 1 277 ? -4.273 -9.082 27.963 1.00 30.95 277 VAL A C 1
ATOM 2197 O O . VAL A 1 277 ? -4.621 -9.248 29.134 1.00 30.95 277 VAL A O 1
ATOM 2200 N N . ARG A 1 278 ? -2.990 -9.162 27.592 1.00 33.50 278 ARG A N 1
ATOM 2201 C CA . ARG A 1 278 ? -1.878 -9.104 28.552 1.00 33.50 278 ARG A CA 1
ATOM 2202 C C . ARG A 1 278 ? -0.848 -8.061 28.146 1.00 33.50 278 ARG A C 1
ATOM 2204 O O . ARG A 1 278 ? -0.594 -7.823 26.971 1.00 33.50 278 ARG A O 1
ATOM 2211 N N . THR A 1 279 ? -0.282 -7.451 29.180 1.00 30.53 279 THR A N 1
ATOM 2212 C CA . THR A 1 279 ? 0.673 -6.347 29.148 1.00 30.53 279 THR A CA 1
ATOM 2213 C C . THR A 1 279 ? 1.947 -6.721 28.395 1.00 30.53 279 THR A C 1
ATOM 2215 O O . 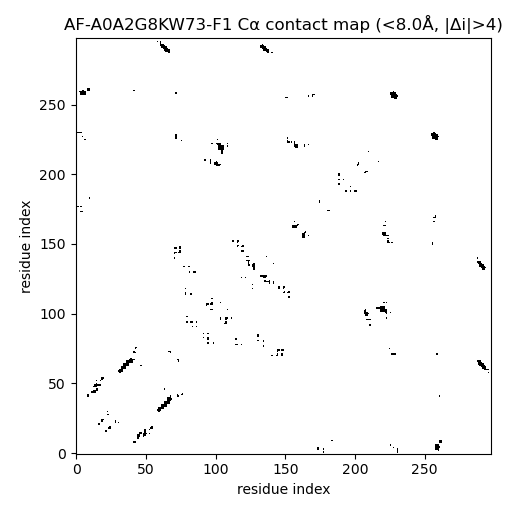THR A 1 279 ? 2.594 -7.722 28.706 1.00 30.53 279 THR A O 1
ATOM 2218 N N . VAL A 1 280 ? 2.305 -5.881 27.424 1.00 35.41 280 VAL A N 1
ATOM 2219 C CA . VAL A 1 280 ? 3.503 -5.989 26.585 1.00 35.41 280 VAL A CA 1
ATOM 2220 C C . VAL A 1 280 ? 4.753 -5.901 27.465 1.00 35.41 280 VAL A C 1
ATOM 2222 O O . VAL A 1 280 ? 4.997 -4.876 28.095 1.00 35.41 280 VAL A O 1
ATOM 2225 N N . ASN A 1 281 ? 5.558 -6.963 27.512 1.00 35.19 281 ASN A N 1
ATOM 2226 C CA . ASN A 1 281 ? 6.814 -7.015 28.267 1.00 35.19 281 ASN A CA 1
ATOM 2227 C C . ASN A 1 281 ? 8.059 -6.876 27.372 1.00 35.19 281 ASN A C 1
ATOM 2229 O O . ASN A 1 281 ? 9.075 -7.517 27.628 1.00 35.19 281 ASN A O 1
ATOM 2233 N N . MET A 1 282 ? 8.014 -6.020 26.346 1.00 37.94 282 MET A N 1
ATOM 2234 C CA . MET A 1 282 ? 9.182 -5.739 25.502 1.00 37.94 282 MET A CA 1
ATOM 2235 C C . MET A 1 282 ? 9.518 -4.243 25.518 1.00 37.94 282 MET A C 1
ATOM 2237 O O . MET A 1 282 ? 8.816 -3.393 24.978 1.00 37.94 282 MET A O 1
ATOM 2241 N N . LEU A 1 283 ? 10.631 -3.951 26.187 1.00 40.84 283 LEU A N 1
ATOM 2242 C CA . LEU A 1 283 ? 11.135 -2.660 26.669 1.00 40.84 283 LEU A CA 1
ATOM 2243 C C . LEU A 1 283 ? 11.554 -1.620 25.599 1.00 40.84 283 LEU A C 1
ATOM 2245 O O . LEU A 1 283 ? 12.367 -0.760 25.926 1.00 40.84 283 LEU A O 1
ATOM 2249 N N . LYS A 1 284 ? 11.084 -1.677 24.340 1.00 39.19 284 LYS A N 1
ATOM 2250 C CA . LYS A 1 284 ? 11.537 -0.760 23.253 1.00 39.19 284 LYS A CA 1
ATOM 2251 C C . LYS A 1 284 ? 10.504 -0.482 22.139 1.00 39.19 284 LYS A C 1
ATOM 2253 O O . LYS A 1 284 ? 10.872 -0.318 20.977 1.00 39.19 284 LYS A O 1
ATOM 2258 N N . GLY A 1 285 ? 9.207 -0.492 22.457 1.00 36.50 285 GLY A N 1
ATOM 2259 C CA . GLY A 1 285 ? 8.111 -0.266 21.493 1.00 36.50 285 GLY A CA 1
ATOM 2260 C C . GLY A 1 285 ? 7.807 1.205 21.161 1.00 36.50 285 GLY A C 1
ATOM 2261 O O . GLY A 1 285 ? 6.782 1.497 20.558 1.00 36.50 285 GLY A O 1
ATOM 2262 N N . ASP A 1 286 ? 8.658 2.139 21.574 1.00 36.81 286 ASP A N 1
ATOM 2263 C CA . ASP A 1 286 ? 8.379 3.575 21.675 1.00 36.81 286 ASP A CA 1
ATOM 2264 C C . ASP A 1 286 ? 8.866 4.430 20.486 1.00 36.81 286 ASP A C 1
ATOM 2266 O O . ASP A 1 286 ? 8.650 5.639 20.478 1.00 36.81 286 ASP A O 1
ATOM 2270 N N . VAL A 1 287 ? 9.500 3.852 19.454 1.00 36.47 287 VAL A N 1
ATOM 2271 C CA . VAL A 1 287 ? 10.265 4.656 18.466 1.00 36.47 287 VAL A CA 1
ATOM 2272 C C . VAL A 1 287 ? 9.608 4.824 17.082 1.00 36.47 287 VAL A C 1
ATOM 2274 O O . VAL A 1 287 ? 10.115 5.579 16.253 1.00 36.47 287 VAL A O 1
ATOM 2277 N N . ARG A 1 288 ? 8.466 4.202 16.769 1.00 34.28 288 ARG A N 1
ATOM 2278 C CA . ARG A 1 288 ? 7.843 4.345 15.430 1.00 34.28 288 ARG A CA 1
ATOM 2279 C C . ARG A 1 288 ? 6.317 4.249 15.492 1.00 34.28 288 ARG A C 1
ATOM 2281 O O . ARG A 1 288 ? 5.721 3.266 15.072 1.00 34.28 288 ARG A O 1
ATOM 2288 N N . THR A 1 289 ? 5.692 5.296 16.010 1.00 30.27 289 THR A N 1
ATOM 2289 C CA . THR A 1 289 ? 4.232 5.426 16.067 1.00 30.27 289 THR A CA 1
ATOM 2290 C C . THR A 1 289 ? 3.753 6.180 14.821 1.00 30.27 289 THR A C 1
ATOM 2292 O O . THR A 1 289 ? 4.138 7.335 14.618 1.00 30.27 289 THR A O 1
ATOM 2295 N N . LEU A 1 290 ? 2.978 5.521 13.954 1.00 28.86 290 LEU A N 1
ATOM 2296 C CA . LEU A 1 290 ? 2.019 6.192 13.071 1.00 28.86 290 LEU A CA 1
ATOM 2297 C C . LEU A 1 290 ? 0.702 6.254 13.843 1.00 28.86 290 LEU A C 1
ATOM 2299 O O . LEU A 1 290 ? 0.289 5.215 14.331 1.00 28.86 290 LEU A O 1
ATOM 2303 N N . GLU A 1 291 ? 0.043 7.398 13.973 1.00 28.78 291 GLU A N 1
ATOM 2304 C CA . GLU A 1 291 ? -1.273 7.483 14.622 1.00 28.78 291 GLU A CA 1
ATOM 2305 C C . GLU A 1 291 ? -2.319 7.903 13.590 1.00 28.78 291 GLU A C 1
ATOM 2307 O O . GLU A 1 291 ? -2.138 8.917 12.916 1.00 28.78 291 GLU A O 1
ATOM 2312 N N . TRP A 1 292 ? -3.397 7.122 13.440 1.00 28.03 292 TRP A N 1
ATOM 2313 C CA . TRP A 1 292 ? -4.532 7.491 12.587 1.00 28.03 292 TRP A CA 1
ATOM 2314 C C . TRP A 1 292 ? -5.797 7.762 13.394 1.00 28.03 292 TRP A C 1
ATOM 2316 O O . TRP A 1 292 ? -6.086 7.010 14.317 1.00 28.03 292 TRP A O 1
ATOM 2326 N N . HIS A 1 293 ? -6.555 8.803 13.045 1.00 28.27 293 HIS A N 1
ATOM 2327 C CA . HIS A 1 293 ? -7.813 9.182 13.704 1.00 28.27 293 HIS A CA 1
ATOM 2328 C C . HIS A 1 293 ? -8.911 9.446 12.671 1.00 28.27 293 HIS A C 1
ATOM 2330 O O . HIS A 1 293 ? -8.631 9.990 11.614 1.00 28.27 293 HIS A O 1
ATOM 2336 N N . ARG A 1 294 ? -10.176 9.155 12.992 1.00 32.50 294 ARG A N 1
ATOM 2337 C CA . ARG A 1 294 ? -11.346 9.613 12.220 1.00 32.50 294 ARG A CA 1
ATOM 2338 C C . ARG A 1 294 ? -12.198 10.538 13.083 1.00 32.50 294 ARG A C 1
ATOM 2340 O O . ARG A 1 294 ? -12.506 10.183 14.218 1.00 32.50 294 ARG A O 1
ATOM 2347 N N . ALA A 1 295 ? -12.577 11.699 12.552 1.00 29.84 295 ALA A N 1
ATOM 2348 C CA . ALA A 1 295 ? -13.490 12.622 13.227 1.00 29.84 295 ALA A CA 1
ATOM 2349 C C . ALA A 1 295 ? -14.950 12.110 13.192 1.00 29.84 295 ALA A C 1
ATOM 2351 O O . ALA A 1 295 ? -15.313 11.397 12.247 1.00 29.84 295 ALA A O 1
ATOM 2352 N N . PRO A 1 296 ? -15.791 12.471 14.184 1.00 33.56 296 PRO A N 1
ATOM 2353 C CA . PRO A 1 296 ? -17.229 12.204 14.147 1.00 33.56 296 PRO A CA 1
ATOM 2354 C C . PRO A 1 296 ? -17.888 12.886 12.941 1.00 33.56 296 PRO A C 1
ATOM 2356 O O . PRO A 1 296 ? -17.441 13.949 12.513 1.00 33.56 296 PRO A O 1
ATOM 2359 N N . LYS A 1 297 ? -18.955 12.283 12.406 1.00 35.47 297 LYS A N 1
ATOM 2360 C CA . LYS A 1 297 ? -19.859 12.976 11.479 1.00 35.47 297 LYS A CA 1
ATOM 2361 C C . LYS A 1 297 ? -20.726 13.952 12.280 1.00 35.47 297 LYS A C 1
ATOM 2363 O O . LYS A 1 297 ? -21.225 13.563 13.336 1.00 35.47 297 LYS A O 1
ATOM 2368 N N . GLU A 1 298 ? -20.863 15.179 11.782 1.00 37.59 298 GLU A N 1
ATOM 2369 C CA . GLU A 1 298 ? -21.924 16.113 12.195 1.00 37.59 298 GLU A CA 1
ATOM 2370 C C . GLU A 1 298 ? -23.301 15.617 11.738 1.00 37.59 298 GLU A C 1
ATOM 2372 O O . GLU A 1 298 ? -23.371 14.989 10.652 1.00 37.59 298 GLU A O 1
#

Nearest PDB structures (foldseek):
  1nzn-assembly1_A  TM=3.263E-01  e=2.051E+00  Homo sapiens
  3uhj-assembly2_F-3  TM=1.671E-01  e=9.663E+00  S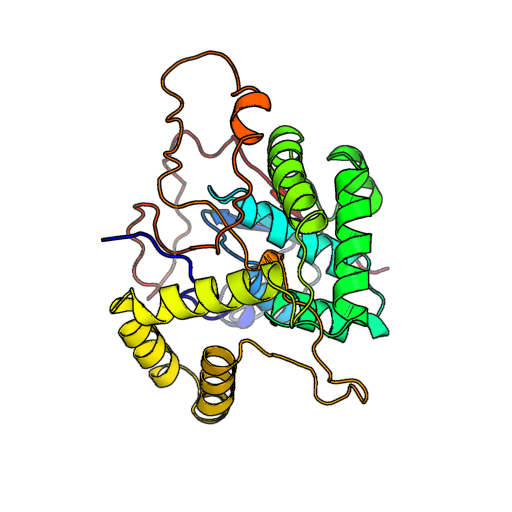inorhizobium meliloti

Foldseek 3Di:
DFQAADLDDLDAADQPCLCCVPQCPPHDHPAQEDEAEDALVQACSNVVSNVVPDDPPPNHKYKYWYHHPFLLRVLVRLLLVLCVLPDDPVCVQLSVQLSQFQFDDPVSVVVLLVSLVVLLVDFQVRSCVVSVNQKHWPRVSSVSSSVVSVLQNPQDFFPPDPSVVVQVVLLVCSCVVDPVNVVSLVVCLVPDDVVCSVVSVVCSVHRGDHDPPDPRPDGTGGNLSQWGDDGPPDPPPPDDDDDDDDCVVVPPDNDGHGHHRPDDPDDDDDDDDDDDDDDDPDDPPPDTTIIGIDDGDD

Mean predicted aligned error: 12.98 Å

InterPro domains:
  IPR027974 Domain of unknown function DUF4470 [PF14737] (8-103)

Radius of gyration: 20.01 Å; Cα contacts (8 Å, |Δi|>4): 340; chains: 1; bounding box: 52×44×53 Å

pLDDT: mean 70.45, std 23.73, range [23.42, 98.44]

Organism: Stichopus japonicus (NCBI:txid307972)

Solvent-accessible surface area (backbone atoms only — not comparable to full-atom values): 18055 Å² total; per-residue (Å²): 134,83,88,68,49,46,97,59,73,98,60,78,68,41,54,81,65,48,42,70,80,45,76,34,52,89,65,86,54,86,70,53,69,48,77,47,78,33,76,66,42,57,60,56,51,40,60,52,35,31,63,69,67,52,59,95,82,65,83,45,40,58,30,46,32,52,27,58,95,45,49,56,34,52,35,48,44,53,51,50,52,52,46,68,76,68,53,52,86,88,40,52,63,43,53,49,29,66,71,66,12,45,45,25,31,59,70,43,48,50,53,49,47,53,51,38,54,51,58,64,72,46,54,32,68,52,44,15,60,75,48,75,50,27,46,36,48,48,57,72,59,42,52,54,19,37,56,50,41,53,50,48,60,70,53,64,32,44,59,93,36,74,62,22,48,49,56,55,50,55,54,48,51,45,60,72,71,36,72,63,50,59,52,50,51,52,51,49,52,67,72,42,61,76,91,48,33,64,59,54,51,48,28,74,76,70,30,58,48,75,73,98,81,56,95,68,75,60,62,45,26,49,38,54,81,57,39,21,69,48,85,85,71,68,77,80,71,85,77,65,94,76,79,80,83,61,71,79,78,67,71,84,60,102,54,79,33,46,32,63,77,85,82,69,101,68,95,80,85,76,97,73,84,80,92,74,93,74,84,86,88,64,98,75,81,82,86,59,66,26,46,31,47,64,80,82,84,131